Protein AF-A0A9E5U281-F1 (afdb_monomer_lite)

Secondary structure (DSSP, 8-state):
-TTS---TT-TTSHHHHHHHHHHHHHHHHHHHH--THHHHHHHHHHHHHHHHHHHT-------HHHHHHHHHHHHHHHHHHHHHTTSEEEEEEEEE-SSS-EEEEEEEEEE-TT--TTEEEEEEEEEEEEETTEEEEEEEEEEEEETTSSHHHHHHH----TTEEEEEEEETTEEEEEEEE---TTS-----HHHHHHHHHHHHHHHHHHHTT---

Radius of gyration: 27.27 Å; chains: 1; bounding box: 63×36×80 Å

Sequence (216 aa):
MRRWDRSLMDVTNPWGLIAFILVVGALVLWGAATDGLWRILAVDAGVLLIPHWVTGIRSILVRPKLLVRIDTIEGVLDRASVRLRDHTVTLMMLLSGTETPVPDDVKFKVDINGRADGFLGLYGQVVINEVQGSSYPYFYVVLVAKNGFGLRDAFRAYRPSEDITKEFKREKNVEVFVLRQHTTKTSGYHTKPGAAFRIFDWGLRIAERVAKGVAA

pLDDT: mean 86.41, std 11.7, range [43.38, 97.81]

Foldseek 3Di:
DPPPPQDLLACVDPNVVVSLCVLVVVLVVQLVVDDDPSVVVSVVCCVVRNVSNVVVHDDDPPPVVQVVFVVLVCLLCVVCVVVLPQWDKDKDFDFDDDPDTDGDAIKIWIGHPQFDPFWPTKIKGWDWDDDPNDTAIWIKIKTKGFPPLQVVQLLVPDDDDPQKDWDWDDDDGMIIIMITTDDDPPDRDHCDSVNNNVNVVVSVVSCNCSRNSHND

Structure (mmCIF, N/CA/C/O backbone):
data_AF-A0A9E5U281-F1
#
_entry.id   AF-A0A9E5U281-F1
#
loop_
_atom_site.group_PDB
_atom_site.id
_atom_site.type_symbol
_atom_site.label_atom_id
_atom_site.label_alt_id
_atom_site.label_comp_id
_atom_site.label_asym_id
_atom_site.label_entity_id
_atom_site.label_seq_id
_atom_site.pdbx_PDB_ins_code
_atom_site.Cartn_x
_atom_site.Cartn_y
_atom_site.Cartn_z
_atom_site.occupancy
_atom_site.B_iso_or_equiv
_atom_site.auth_seq_id
_atom_site.auth_comp_id
_atom_site.auth_asym_id
_atom_site.auth_atom_id
_atom_site.pdbx_PDB_model_num
ATOM 1 N N . MET A 1 1 ? 15.381 -10.296 -9.327 1.00 46.88 1 MET A N 1
ATOM 2 C CA . MET A 1 1 ? 14.810 -9.853 -10.624 1.00 46.88 1 MET A CA 1
ATOM 3 C C . MET A 1 1 ? 15.831 -9.583 -11.756 1.00 46.88 1 MET A C 1
ATOM 5 O O . MET A 1 1 ? 15.405 -9.414 -12.884 1.00 46.88 1 MET A O 1
ATOM 9 N N . ARG A 1 2 ? 17.164 -9.622 -11.549 1.00 49.84 2 ARG A N 1
ATOM 10 C CA . ARG A 1 2 ? 18.194 -9.200 -12.543 1.00 49.84 2 ARG A CA 1
ATOM 11 C C . ARG A 1 2 ? 18.537 -10.152 -13.717 1.00 49.84 2 ARG A C 1
ATOM 13 O O . ARG A 1 2 ? 19.418 -9.828 -14.502 1.00 49.84 2 ARG A O 1
ATOM 20 N N . ARG A 1 3 ? 17.945 -11.349 -13.826 1.00 54.12 3 ARG A N 1
ATOM 21 C CA . ARG A 1 3 ? 18.405 -12.371 -14.803 1.00 54.12 3 ARG A CA 1
ATOM 22 C C . ARG A 1 3 ? 17.747 -12.303 -16.186 1.00 54.12 3 ARG A C 1
ATOM 24 O O . ARG A 1 3 ? 18.246 -12.954 -17.094 1.00 54.12 3 ARG A O 1
ATOM 31 N N . TRP A 1 4 ? 16.667 -11.542 -16.338 1.00 58.53 4 TRP A N 1
ATOM 32 C CA . TRP A 1 4 ? 15.853 -11.533 -17.560 1.00 58.53 4 TRP A CA 1
ATOM 33 C C . TRP A 1 4 ? 16.297 -10.500 -18.600 1.00 58.53 4 TRP A C 1
ATOM 35 O O . TRP A 1 4 ? 15.944 -10.621 -19.768 1.00 58.53 4 TRP A O 1
ATOM 45 N N . ASP A 1 5 ? 17.113 -9.529 -18.193 1.00 63.69 5 ASP A N 1
ATOM 46 C CA . ASP A 1 5 ? 17.544 -8.422 -19.038 1.00 63.69 5 ASP A CA 1
ATOM 47 C C . ASP A 1 5 ? 18.978 -8.636 -19.558 1.00 63.69 5 ASP A C 1
ATOM 49 O O . ASP A 1 5 ? 19.955 -8.086 -19.049 1.00 63.69 5 ASP A O 1
ATOM 53 N N . ARG A 1 6 ? 19.122 -9.581 -20.493 1.00 71.56 6 ARG A N 1
ATOM 54 C CA . ARG A 1 6 ? 20.405 -9.953 -21.129 1.00 71.56 6 ARG A CA 1
ATOM 55 C C . ARG A 1 6 ? 20.296 -10.049 -22.654 1.00 71.56 6 ARG A C 1
ATOM 57 O O . ARG A 1 6 ? 21.060 -10.774 -23.286 1.00 71.56 6 ARG A O 1
ATOM 64 N N . SER A 1 7 ? 19.302 -9.390 -23.243 1.00 79.94 7 SER A N 1
ATOM 65 C CA . SER A 1 7 ? 19.088 -9.435 -24.690 1.00 79.94 7 SER A CA 1
ATOM 66 C C . SER A 1 7 ? 20.150 -8.603 -25.408 1.00 79.94 7 SER A C 1
ATOM 68 O O . SER A 1 7 ? 20.302 -7.422 -25.115 1.00 79.94 7 SER A O 1
ATOM 70 N N . LEU A 1 8 ? 20.839 -9.186 -26.392 1.00 82.56 8 LEU A N 1
ATOM 71 C CA . LEU A 1 8 ? 21.788 -8.452 -27.245 1.00 82.56 8 LEU A CA 1
ATOM 72 C C . LEU A 1 8 ? 21.097 -7.464 -28.201 1.00 82.56 8 LEU A C 1
ATOM 74 O O . LEU A 1 8 ? 21.750 -6.565 -28.719 1.00 82.56 8 LEU A O 1
ATOM 78 N N . MET A 1 9 ? 19.789 -7.628 -28.421 1.00 82.06 9 MET A N 1
ATOM 79 C CA . MET A 1 9 ? 18.982 -6.807 -29.336 1.00 82.06 9 MET A CA 1
ATOM 80 C C . MET A 1 9 ? 18.212 -5.685 -28.624 1.00 82.06 9 MET A C 1
ATOM 82 O O . MET A 1 9 ? 17.404 -5.012 -29.252 1.00 82.06 9 MET A O 1
ATOM 86 N N . ASP A 1 10 ? 18.416 -5.500 -27.317 1.00 82.56 10 ASP A N 1
ATOM 87 C CA . ASP A 1 10 ? 17.749 -4.456 -26.533 1.00 82.56 10 ASP A CA 1
ATOM 88 C C . ASP A 1 10 ? 18.788 -3.464 -25.994 1.00 82.56 10 ASP A C 1
ATOM 90 O O . ASP A 1 10 ? 19.587 -3.801 -25.121 1.00 82.56 10 ASP A O 1
ATOM 94 N N . VAL A 1 11 ? 18.786 -2.234 -26.518 1.00 84.62 11 VAL A N 1
ATOM 95 C CA . VAL A 1 11 ? 19.756 -1.188 -26.142 1.00 84.62 11 VAL A CA 1
ATOM 96 C C . VAL A 1 11 ? 19.608 -0.718 -24.687 1.00 84.62 11 VAL A C 1
ATOM 98 O O . VAL A 1 11 ? 20.508 -0.072 -24.153 1.00 84.62 11 VAL A O 1
ATOM 101 N N . THR A 1 12 ? 18.495 -1.041 -24.020 1.00 81.12 12 THR A N 1
ATOM 102 C CA . THR A 1 12 ? 18.230 -0.604 -22.639 1.00 81.12 12 THR A CA 1
ATOM 103 C C . THR A 1 12 ? 19.056 -1.351 -21.590 1.00 81.12 12 THR A C 1
ATOM 105 O O . THR A 1 12 ? 19.127 -0.901 -20.444 1.00 81.12 12 THR A O 1
ATOM 108 N N . ASN A 1 13 ? 19.745 -2.434 -21.973 1.00 84.69 13 ASN A N 1
ATOM 109 C CA . ASN A 1 13 ? 20.627 -3.190 -21.085 1.00 84.69 13 ASN A CA 1
ATOM 110 C C . ASN A 1 13 ? 22.109 -3.106 -21.488 1.00 84.69 13 ASN A C 1
ATOM 112 O O . ASN A 1 13 ? 22.428 -2.847 -22.650 1.00 84.69 13 ASN A O 1
ATOM 116 N N . PRO A 1 14 ? 23.047 -3.373 -20.555 1.00 86.94 14 PRO A N 1
ATOM 117 C CA . PRO A 1 14 ? 24.477 -3.204 -20.813 1.00 86.94 14 PRO A CA 1
ATOM 118 C C . PRO A 1 14 ? 25.010 -4.062 -21.967 1.00 86.94 14 PRO A C 1
ATOM 120 O O . PRO A 1 14 ? 25.879 -3.615 -22.709 1.00 86.94 14 PRO A O 1
ATOM 123 N N . TRP A 1 15 ? 24.500 -5.286 -22.136 1.00 87.62 15 TRP A N 1
ATOM 124 C CA . TRP A 1 15 ? 24.959 -6.201 -23.184 1.00 87.62 15 TRP A CA 1
ATOM 125 C C . TRP A 1 15 ? 24.444 -5.802 -24.563 1.00 87.62 15 TRP A C 1
ATOM 127 O O . TRP A 1 15 ? 25.206 -5.845 -25.527 1.00 87.62 15 TRP A O 1
ATOM 137 N N . GLY A 1 16 ? 23.186 -5.378 -24.657 1.00 88.88 16 GLY A N 1
ATOM 138 C CA . GLY A 1 16 ? 22.634 -4.845 -25.894 1.00 88.88 16 GLY A CA 1
ATOM 139 C C . GLY A 1 16 ? 23.234 -3.494 -26.274 1.00 88.88 16 GLY A C 1
ATOM 140 O O . GLY A 1 16 ? 23.483 -3.274 -27.454 1.00 88.88 16 GLY A O 1
ATOM 141 N N . LEU A 1 17 ? 23.588 -2.639 -25.305 1.00 89.56 17 LEU A N 1
ATOM 142 C CA . LEU A 1 17 ? 24.341 -1.408 -25.569 1.00 89.56 17 LEU A CA 1
ATOM 143 C C . LEU A 1 17 ? 25.740 -1.705 -26.128 1.00 89.56 17 LEU A C 1
ATOM 145 O O . LEU A 1 17 ? 26.146 -1.094 -27.114 1.00 89.56 17 LEU A O 1
ATOM 149 N N . ILE A 1 18 ? 26.469 -2.659 -25.538 1.00 92.56 18 ILE A N 1
ATOM 150 C CA . ILE A 1 18 ? 27.781 -3.084 -26.054 1.00 92.56 18 ILE A CA 1
ATOM 151 C C . ILE A 1 18 ? 27.637 -3.647 -27.472 1.00 92.56 18 ILE A C 1
ATOM 153 O O . ILE A 1 18 ? 28.380 -3.243 -28.363 1.00 92.56 18 ILE A O 1
ATOM 157 N N . ALA A 1 19 ? 26.674 -4.544 -27.701 1.00 91.31 19 ALA A N 1
ATOM 158 C CA . ALA A 1 19 ? 26.424 -5.120 -29.021 1.00 91.31 19 ALA A CA 1
ATOM 159 C C . ALA A 1 19 ? 26.072 -4.041 -30.057 1.00 91.31 19 ALA A C 1
ATOM 161 O O . ALA A 1 19 ? 26.623 -4.046 -31.155 1.00 91.31 19 ALA A O 1
ATOM 162 N N . PHE A 1 20 ? 25.223 -3.080 -29.687 1.00 92.19 20 PHE A N 1
ATOM 163 C CA . PHE A 1 20 ? 24.859 -1.944 -30.526 1.00 92.19 20 PHE A CA 1
ATOM 164 C C . PHE A 1 20 ? 26.080 -1.098 -30.902 1.00 92.19 20 PHE A C 1
ATOM 166 O O . PHE A 1 20 ? 26.307 -0.842 -32.082 1.00 92.19 20 PHE A O 1
ATOM 173 N N . ILE A 1 21 ? 26.909 -0.720 -29.921 1.00 93.88 21 ILE A N 1
ATOM 174 C CA . ILE A 1 21 ? 28.133 0.060 -30.161 1.00 93.88 21 ILE A CA 1
ATOM 175 C C . ILE A 1 21 ? 29.095 -0.703 -31.076 1.00 93.88 21 ILE A C 1
ATOM 177 O O . ILE A 1 21 ? 29.664 -0.103 -31.985 1.00 93.88 21 ILE A O 1
ATOM 181 N N . LEU A 1 22 ? 29.269 -2.012 -30.873 1.00 94.56 22 LEU A N 1
ATOM 182 C CA . LEU A 1 22 ? 30.154 -2.831 -31.704 1.00 94.56 22 LEU A CA 1
ATOM 183 C C . LEU A 1 22 ? 29.656 -2.930 -33.148 1.00 94.56 22 LEU A C 1
ATOM 185 O O . LEU A 1 22 ? 30.448 -2.758 -34.069 1.00 94.56 22 LEU A O 1
ATOM 189 N N . VAL A 1 23 ? 28.360 -3.174 -33.355 1.00 92.38 23 VAL A N 1
ATOM 190 C CA . VAL A 1 23 ? 27.771 -3.292 -34.698 1.00 92.38 23 VAL A CA 1
ATOM 191 C C . VAL A 1 23 ? 27.799 -1.949 -35.424 1.00 92.38 23 VAL A C 1
ATOM 193 O O . VAL A 1 23 ? 28.274 -1.879 -36.554 1.00 92.38 23 VAL A O 1
ATOM 196 N N . VAL A 1 24 ? 27.361 -0.868 -34.775 1.00 93.06 24 VAL A N 1
ATOM 197 C CA . VAL A 1 24 ? 27.389 0.480 -35.365 1.00 93.06 24 VAL A CA 1
ATOM 198 C C . VAL A 1 24 ? 28.825 0.923 -35.629 1.00 93.06 24 VAL A C 1
ATOM 200 O O . VAL A 1 24 ? 29.125 1.410 -36.716 1.00 93.06 24 VAL A O 1
ATOM 203 N N . GLY A 1 25 ? 29.729 0.708 -34.673 1.00 93.94 25 GLY A N 1
ATOM 204 C CA . GLY A 1 25 ? 31.147 1.016 -34.826 1.00 93.94 25 GLY A CA 1
ATOM 205 C C . GLY A 1 25 ? 31.779 0.255 -35.991 1.00 93.94 25 GLY A C 1
ATOM 206 O O . GLY A 1 25 ? 32.470 0.862 -36.806 1.00 93.94 25 GLY A O 1
ATOM 207 N N . ALA A 1 26 ? 31.491 -1.043 -36.126 1.00 94.12 26 ALA A N 1
ATOM 208 C CA . ALA A 1 26 ? 31.970 -1.854 -37.242 1.00 94.12 26 ALA A CA 1
ATOM 209 C C . ALA A 1 26 ? 31.431 -1.356 -38.591 1.00 94.12 26 ALA A C 1
ATOM 211 O O . ALA A 1 26 ? 32.204 -1.234 -39.537 1.00 94.12 26 ALA A O 1
ATOM 212 N N . LEU A 1 27 ? 30.142 -1.010 -38.678 1.00 92.94 27 LEU A N 1
ATOM 213 C CA . LEU A 1 27 ? 29.533 -0.474 -39.901 1.00 92.94 27 LEU A CA 1
ATOM 214 C C . LEU A 1 27 ? 30.125 0.885 -40.300 1.00 92.94 27 LEU A C 1
ATOM 216 O O . LEU A 1 27 ? 30.398 1.111 -41.477 1.00 92.94 27 LEU A O 1
ATOM 220 N N . VAL A 1 28 ? 30.376 1.772 -39.331 1.00 93.19 28 VAL A N 1
ATOM 221 C CA . VAL A 1 28 ? 30.994 3.085 -39.577 1.00 93.19 28 VAL A CA 1
ATOM 222 C C . VAL A 1 28 ? 32.444 2.934 -40.033 1.00 93.19 28 VAL A C 1
ATOM 224 O O . VAL A 1 28 ? 32.831 3.541 -41.030 1.00 93.19 28 VAL A O 1
ATOM 227 N N . LEU A 1 29 ? 33.240 2.109 -39.345 1.00 94.50 29 LEU A N 1
ATOM 228 C CA . LEU A 1 29 ? 34.630 1.850 -39.730 1.00 94.50 29 LEU A CA 1
ATOM 229 C C . LEU A 1 29 ? 34.711 1.189 -41.109 1.00 94.50 29 LEU A C 1
ATOM 231 O O . LEU A 1 29 ? 35.540 1.580 -41.926 1.00 94.50 29 LEU A O 1
ATOM 235 N N . TRP A 1 30 ? 33.824 0.235 -41.393 1.00 93.94 30 TRP A N 1
ATOM 236 C CA . TRP A 1 30 ? 33.758 -0.432 -42.690 1.00 93.94 30 TRP A CA 1
ATOM 237 C C . TRP A 1 30 ? 33.364 0.532 -43.814 1.00 93.94 30 TRP A C 1
ATOM 239 O O . TRP A 1 30 ? 34.020 0.562 -44.855 1.00 93.94 30 TRP A O 1
ATOM 249 N N . GLY A 1 31 ? 32.354 1.376 -43.591 1.00 92.44 31 GLY A N 1
ATOM 250 C CA . GLY A 1 31 ? 31.935 2.395 -44.553 1.00 92.44 31 GLY A CA 1
ATOM 251 C C . GLY A 1 31 ? 32.964 3.511 -44.768 1.00 92.44 31 GLY A C 1
ATOM 252 O O . GLY A 1 31 ? 32.991 4.102 -45.842 1.00 92.44 31 GLY A O 1
ATOM 253 N N . ALA A 1 32 ? 33.815 3.798 -43.777 1.00 91.88 32 ALA A N 1
ATOM 254 C CA . ALA A 1 32 ? 34.904 4.772 -43.895 1.00 91.88 32 ALA A CA 1
ATOM 255 C C . ALA A 1 32 ? 36.164 4.196 -44.565 1.00 91.88 32 ALA A C 1
ATOM 257 O O . ALA A 1 32 ? 36.912 4.938 -45.193 1.00 91.88 32 ALA A O 1
ATOM 258 N N . ALA A 1 33 ? 36.406 2.890 -44.425 1.00 93.19 33 ALA A N 1
ATOM 259 C CA . ALA A 1 33 ? 37.567 2.201 -44.990 1.00 93.19 33 ALA A CA 1
ATOM 260 C C . ALA A 1 33 ? 37.346 1.686 -46.424 1.00 93.19 33 ALA A C 1
ATOM 262 O O . ALA A 1 33 ? 38.261 1.112 -47.013 1.00 93.19 33 ALA A O 1
ATOM 263 N N . THR A 1 34 ? 36.138 1.834 -46.973 1.00 91.81 34 THR A N 1
ATOM 264 C CA . THR A 1 34 ? 35.773 1.319 -48.297 1.00 91.81 34 THR A CA 1
ATOM 265 C C . THR A 1 34 ? 35.130 2.393 -49.169 1.00 91.81 34 THR A C 1
ATOM 267 O O . THR A 1 34 ? 34.508 3.328 -48.671 1.00 91.81 34 THR A O 1
ATOM 270 N N . ASP A 1 35 ? 35.254 2.230 -50.487 1.00 91.19 35 ASP A N 1
ATOM 271 C CA . ASP A 1 35 ? 34.691 3.137 -51.489 1.00 91.19 35 ASP A CA 1
ATOM 272 C C . ASP A 1 35 ? 33.706 2.422 -52.425 1.00 91.19 35 ASP A C 1
ATOM 274 O O . ASP A 1 35 ? 33.666 1.190 -52.529 1.00 91.19 35 ASP A O 1
ATOM 278 N N . GLY A 1 36 ? 32.893 3.214 -53.129 1.00 92.62 36 GLY A N 1
ATOM 279 C CA . GLY A 1 36 ? 31.966 2.728 -54.149 1.00 92.62 36 GLY A CA 1
ATOM 280 C C . GLY A 1 36 ? 30.888 1.795 -53.589 1.00 92.62 36 GLY A C 1
ATOM 281 O O . GLY A 1 36 ? 30.180 2.139 -52.643 1.00 92.62 36 GLY A O 1
ATOM 282 N N . LEU A 1 37 ? 30.751 0.610 -54.190 1.00 92.25 37 LEU A N 1
ATOM 283 C CA . LEU A 1 37 ? 29.684 -0.352 -53.888 1.00 92.25 37 LEU A CA 1
ATOM 284 C C . LEU A 1 37 ? 29.710 -0.849 -52.432 1.00 92.25 37 LEU A C 1
ATOM 286 O O . LEU A 1 37 ? 28.658 -1.006 -51.817 1.00 92.25 37 LEU A O 1
ATOM 290 N N . TRP A 1 38 ? 30.895 -1.042 -51.851 1.00 91.12 38 TRP A N 1
ATOM 291 C CA . TRP A 1 38 ? 31.041 -1.530 -50.474 1.00 91.12 38 TRP A CA 1
ATOM 292 C C . TRP A 1 38 ? 30.572 -0.515 -49.433 1.00 91.12 38 TRP A C 1
ATOM 294 O O . TRP A 1 38 ? 29.957 -0.891 -48.436 1.00 91.12 38 TRP A O 1
ATOM 304 N N . ARG A 1 39 ? 30.772 0.777 -49.708 1.00 92.50 39 ARG A N 1
ATOM 305 C CA . ARG A 1 39 ? 30.266 1.856 -48.859 1.00 92.50 39 ARG A CA 1
ATOM 306 C C . ARG A 1 39 ? 28.743 1.941 -48.897 1.00 92.50 39 ARG A C 1
ATOM 308 O O . ARG A 1 39 ? 28.130 2.159 -47.857 1.00 92.50 39 ARG A O 1
ATOM 315 N N . ILE A 1 40 ? 28.135 1.733 -50.067 1.00 92.12 40 ILE A N 1
ATOM 316 C CA . ILE A 1 40 ? 26.670 1.684 -50.214 1.00 92.12 40 ILE A CA 1
ATOM 317 C C . ILE A 1 40 ? 26.106 0.516 -49.399 1.00 92.12 40 ILE A C 1
ATOM 319 O O . ILE A 1 40 ? 25.215 0.723 -48.581 1.00 92.12 40 ILE A O 1
ATOM 323 N N . LEU A 1 41 ? 26.695 -0.679 -49.524 1.00 94.25 41 LEU A N 1
ATOM 324 C CA . LEU A 1 41 ? 26.285 -1.851 -48.742 1.00 94.25 41 LEU A CA 1
ATOM 325 C C . LEU A 1 41 ? 26.405 -1.631 -47.227 1.00 94.25 41 LEU A C 1
ATOM 327 O O . LEU A 1 41 ? 25.523 -2.049 -46.480 1.00 94.25 41 LEU A O 1
ATOM 331 N N . ALA A 1 42 ? 27.466 -0.964 -46.762 1.00 92.56 42 ALA A N 1
ATOM 332 C CA . ALA A 1 42 ? 27.635 -0.642 -45.345 1.00 92.56 42 ALA A CA 1
ATOM 333 C C . ALA A 1 42 ? 26.543 0.316 -44.832 1.00 92.56 42 ALA A C 1
ATOM 335 O O . ALA A 1 42 ? 26.020 0.131 -43.730 1.00 92.56 42 ALA A O 1
ATOM 336 N N . VAL A 1 43 ? 26.171 1.316 -45.638 1.00 93.00 43 VAL A N 1
ATOM 337 C CA . VAL A 1 43 ? 25.094 2.260 -45.309 1.00 93.00 43 VAL A CA 1
ATOM 338 C C . VAL A 1 43 ? 23.737 1.558 -45.294 1.00 93.00 43 VAL A C 1
ATOM 340 O O . VAL A 1 43 ? 23.009 1.695 -44.312 1.00 93.00 43 VAL A O 1
ATOM 343 N N . ASP A 1 44 ? 23.421 0.756 -46.312 1.00 94.25 44 ASP A N 1
ATOM 344 C CA . ASP A 1 44 ? 22.159 0.010 -46.396 1.00 94.25 44 ASP A CA 1
ATOM 345 C C . ASP A 1 44 ? 22.014 -0.983 -45.237 1.00 94.25 44 ASP A C 1
ATOM 347 O O . ASP A 1 44 ? 20.959 -1.065 -44.603 1.00 94.25 44 ASP A O 1
ATOM 351 N N . ALA A 1 45 ? 23.096 -1.688 -44.888 1.00 93.12 45 ALA A N 1
ATOM 352 C CA . ALA A 1 45 ? 23.129 -2.551 -43.714 1.00 93.12 45 ALA A CA 1
ATOM 353 C C . ALA A 1 45 ? 22.850 -1.759 -42.428 1.00 93.12 45 ALA A C 1
ATOM 355 O O . ALA A 1 45 ? 22.075 -2.214 -41.590 1.00 93.12 45 ALA A O 1
ATOM 356 N N . GLY A 1 46 ? 23.416 -0.558 -42.282 1.00 92.69 46 GLY A N 1
ATOM 357 C CA . GLY A 1 46 ? 23.112 0.336 -41.164 1.00 92.69 46 GLY A CA 1
ATOM 358 C C . GLY A 1 46 ? 21.639 0.733 -41.105 1.00 92.69 46 GLY A C 1
ATOM 359 O O . GLY A 1 46 ? 21.022 0.618 -40.046 1.00 92.69 46 GLY A O 1
ATOM 360 N N . VAL A 1 47 ? 21.057 1.132 -42.237 1.00 92.81 47 VAL A N 1
ATOM 361 C CA . VAL A 1 47 ? 19.642 1.525 -42.335 1.00 92.81 47 VAL A CA 1
ATOM 362 C C . VAL A 1 47 ? 18.706 0.370 -41.971 1.00 92.81 47 VAL A C 1
ATOM 364 O O . VAL A 1 47 ? 17.686 0.603 -41.328 1.00 92.81 47 VAL A O 1
ATOM 367 N N . LEU A 1 48 ? 19.047 -0.869 -42.331 1.00 91.50 48 LEU A N 1
ATOM 368 C CA . LEU A 1 48 ? 18.226 -2.045 -42.030 1.00 91.50 48 LEU A CA 1
ATOM 369 C C . LEU A 1 48 ? 18.414 -2.558 -40.596 1.00 91.50 48 LEU A C 1
ATOM 371 O O . LEU A 1 48 ? 17.445 -2.947 -39.948 1.00 91.50 48 LEU A O 1
ATOM 375 N N . LEU A 1 49 ? 19.649 -2.564 -40.092 1.00 89.31 49 LEU A N 1
ATOM 376 C CA . LEU A 1 49 ? 19.985 -3.196 -38.817 1.00 89.31 49 LEU A CA 1
ATOM 377 C C . LEU A 1 49 ? 19.727 -2.279 -37.621 1.00 89.31 49 LEU A C 1
ATOM 379 O O . LEU A 1 49 ? 19.113 -2.717 -36.652 1.00 89.31 49 LEU A O 1
ATOM 383 N N . ILE A 1 50 ? 20.146 -1.010 -37.675 1.00 89.12 50 ILE A N 1
ATOM 384 C CA . ILE A 1 50 ? 20.070 -0.079 -36.533 1.00 89.12 50 ILE A CA 1
ATOM 385 C C . ILE A 1 50 ? 18.646 0.052 -35.964 1.00 89.12 50 ILE A C 1
ATOM 387 O O . ILE A 1 50 ? 18.504 -0.020 -34.737 1.00 89.12 50 ILE A O 1
ATOM 391 N N . PRO A 1 51 ? 17.578 0.186 -36.782 1.00 88.94 51 PRO A N 1
ATOM 392 C CA . PRO A 1 51 ? 16.222 0.313 -36.259 1.00 88.94 51 PRO A CA 1
ATOM 393 C C . PRO A 1 51 ? 15.788 -0.869 -35.390 1.00 88.94 51 PRO A C 1
ATOM 395 O O . PRO A 1 51 ? 15.017 -0.665 -34.458 1.00 88.94 51 PRO A O 1
ATOM 398 N N . HIS A 1 52 ? 16.306 -2.081 -35.621 1.00 84.69 52 HIS A N 1
ATOM 399 C CA . HIS A 1 52 ? 15.916 -3.266 -34.853 1.00 84.69 52 HIS A CA 1
ATOM 400 C C . HIS A 1 52 ? 16.328 -3.211 -33.376 1.00 84.69 52 HIS A C 1
ATOM 402 O O . HIS A 1 52 ? 15.605 -3.750 -32.541 1.00 84.69 52 HIS A O 1
ATOM 408 N N . TRP A 1 53 ? 17.410 -2.505 -33.027 1.00 87.31 53 TRP A N 1
ATOM 409 C CA . TRP A 1 53 ? 17.784 -2.270 -31.622 1.00 87.31 53 TRP A CA 1
ATOM 410 C C . TRP A 1 53 ? 16.884 -1.239 -30.928 1.00 87.31 53 TRP A C 1
ATOM 412 O O . TRP A 1 53 ? 16.764 -1.256 -29.704 1.00 87.31 53 TRP A O 1
ATOM 422 N N . VAL A 1 54 ? 16.238 -0.356 -31.699 1.00 80.12 54 VAL A N 1
ATOM 423 C CA . VAL A 1 54 ? 15.315 0.670 -31.184 1.00 80.12 54 VAL A CA 1
ATOM 424 C C . VAL A 1 54 ? 13.886 0.129 -31.103 1.00 80.12 54 VAL A C 1
ATOM 426 O O . VAL A 1 54 ? 13.194 0.344 -30.114 1.00 80.12 54 VAL A O 1
ATOM 429 N N . THR A 1 55 ? 13.436 -0.621 -32.111 1.00 79.06 55 THR A N 1
ATOM 430 C CA . THR A 1 55 ? 12.102 -1.243 -32.124 1.00 79.06 55 THR A CA 1
ATOM 431 C C . THR A 1 55 ? 12.038 -2.528 -31.297 1.00 79.06 55 THR A C 1
ATOM 433 O O . THR A 1 55 ? 10.950 -2.983 -30.960 1.00 79.06 55 THR A O 1
ATOM 436 N N . GLY A 1 56 ? 13.188 -3.128 -30.972 1.00 65.69 56 GLY A N 1
ATOM 437 C CA . GLY A 1 56 ? 13.313 -4.355 -30.181 1.00 65.69 56 GLY A CA 1
ATOM 438 C C . GLY A 1 56 ? 13.223 -4.168 -28.663 1.00 65.69 56 GLY A C 1
ATOM 439 O O . GLY A 1 56 ? 13.386 -5.150 -27.936 1.00 65.69 56 GLY A O 1
ATOM 440 N N . ILE A 1 57 ? 12.969 -2.945 -28.180 1.00 70.00 57 ILE A N 1
ATOM 441 C CA . ILE A 1 57 ? 12.877 -2.639 -26.747 1.00 70.00 57 ILE A CA 1
ATOM 442 C C . ILE A 1 57 ? 11.689 -3.388 -26.141 1.00 70.00 57 ILE A C 1
ATOM 444 O O . ILE A 1 57 ? 10.523 -3.127 -26.456 1.00 70.00 57 ILE A O 1
ATOM 448 N N . ARG A 1 58 ? 11.975 -4.322 -25.231 1.00 65.25 58 ARG A N 1
ATOM 449 C CA . ARG A 1 58 ? 10.931 -5.055 -24.514 1.00 65.25 58 ARG A CA 1
ATOM 450 C C . ARG A 1 58 ? 10.479 -4.233 -23.316 1.00 65.25 58 ARG A C 1
ATOM 452 O O . ARG A 1 58 ? 11.129 -4.224 -22.276 1.00 65.25 58 ARG A O 1
ATOM 459 N N . SER A 1 59 ? 9.320 -3.588 -23.421 1.00 59.50 59 SER A N 1
ATOM 460 C CA . SER A 1 59 ? 8.673 -3.021 -22.235 1.00 59.50 59 SER A CA 1
ATOM 461 C C . SER A 1 59 ? 7.939 -4.128 -21.473 1.00 59.50 59 SER A C 1
ATOM 463 O O . SER A 1 59 ? 7.036 -4.784 -21.991 1.00 59.50 59 SER A O 1
ATOM 465 N N . ILE A 1 60 ? 8.347 -4.380 -20.232 1.00 59.91 60 ILE A N 1
ATOM 466 C CA . ILE A 1 60 ? 7.530 -5.168 -19.308 1.00 59.91 60 ILE A CA 1
ATOM 467 C C . ILE A 1 60 ? 6.456 -4.224 -18.780 1.00 59.91 60 ILE A C 1
ATOM 469 O O . ILE A 1 60 ? 6.767 -3.096 -18.390 1.00 59.91 60 ILE A O 1
ATOM 473 N N . LEU A 1 61 ? 5.206 -4.691 -18.725 1.00 56.16 61 LEU A N 1
ATOM 474 C CA . LEU A 1 61 ? 4.125 -4.002 -18.025 1.00 56.16 61 LEU A CA 1
ATOM 475 C C . LEU A 1 61 ? 4.394 -4.050 -16.511 1.00 56.16 61 LEU A C 1
ATOM 477 O O . LEU A 1 61 ? 3.742 -4.764 -15.752 1.00 56.16 61 LEU A O 1
ATOM 481 N N . VAL A 1 62 ? 5.403 -3.313 -16.058 1.00 58.97 62 VAL A N 1
ATOM 482 C CA . VAL A 1 62 ? 5.622 -3.048 -14.646 1.00 58.97 62 VAL A CA 1
ATOM 483 C C . VAL A 1 62 ? 4.461 -2.160 -14.246 1.00 58.97 62 VAL A C 1
ATOM 485 O O . VAL A 1 62 ? 4.376 -1.040 -14.729 1.00 58.97 62 VAL A O 1
ATOM 488 N N . ARG A 1 63 ? 3.531 -2.659 -13.427 1.00 69.69 63 ARG A N 1
ATOM 489 C CA . ARG A 1 63 ? 2.484 -1.837 -12.807 1.00 69.69 63 ARG A CA 1
ATOM 490 C C . ARG A 1 63 ? 3.124 -1.138 -11.605 1.00 69.69 63 ARG A C 1
ATOM 492 O O . ARG A 1 63 ? 3.067 -1.689 -10.503 1.00 69.69 63 ARG A O 1
ATOM 499 N N . PRO A 1 64 ? 3.759 0.041 -11.760 1.00 78.00 64 PRO A N 1
ATOM 500 C CA . PRO A 1 64 ? 4.672 0.561 -10.743 1.00 78.00 64 PRO A CA 1
ATOM 501 C C . PRO A 1 64 ? 3.888 0.935 -9.482 1.00 78.00 64 PRO A C 1
ATOM 503 O O . PRO A 1 64 ? 4.347 0.746 -8.364 1.00 78.00 64 PRO A O 1
ATOM 506 N N . LYS A 1 65 ? 2.634 1.357 -9.674 1.00 83.81 65 LYS A N 1
ATOM 507 C CA . LYS A 1 65 ? 1.652 1.622 -8.624 1.00 83.81 65 LYS A CA 1
ATOM 508 C C . LYS A 1 65 ? 1.374 0.401 -7.745 1.00 83.81 65 LYS A C 1
ATOM 510 O O . LYS A 1 65 ? 1.346 0.535 -6.529 1.00 83.81 65 LYS A O 1
ATOM 515 N N . LEU A 1 66 ? 1.185 -0.780 -8.334 1.00 88.12 66 LEU A N 1
ATOM 516 C CA . LEU A 1 66 ? 0.918 -1.992 -7.560 1.00 88.12 66 LEU A CA 1
ATOM 517 C C . LEU A 1 66 ? 2.139 -2.381 -6.720 1.00 88.12 66 LEU A C 1
ATOM 519 O O . LEU A 1 66 ? 1.981 -2.690 -5.543 1.00 88.12 66 LEU A O 1
ATOM 523 N N . LEU A 1 67 ? 3.341 -2.297 -7.298 1.00 87.62 67 LEU A N 1
ATOM 524 C CA . LEU A 1 67 ? 4.586 -2.563 -6.572 1.00 87.62 67 LEU A CA 1
ATOM 525 C C . LEU A 1 67 ? 4.746 -1.626 -5.373 1.00 87.62 67 LEU A C 1
ATOM 527 O O . LEU A 1 67 ? 4.947 -2.096 -4.264 1.00 87.62 67 LEU A O 1
ATOM 531 N N . VAL A 1 68 ? 4.511 -0.322 -5.552 1.00 86.88 68 VAL A N 1
ATOM 532 C CA . VAL A 1 68 ? 4.555 0.647 -4.443 1.00 86.88 68 VAL A CA 1
ATOM 533 C C . VAL A 1 68 ? 3.564 0.292 -3.323 1.00 86.88 68 VAL A C 1
ATOM 535 O O . VAL A 1 68 ? 3.885 0.457 -2.142 1.00 86.88 68 VAL A O 1
ATOM 538 N N . ARG A 1 69 ? 2.361 -0.205 -3.655 1.00 90.88 69 ARG A N 1
ATOM 539 C CA . ARG A 1 69 ? 1.389 -0.671 -2.646 1.00 90.88 69 ARG A CA 1
ATOM 540 C C . ARG A 1 69 ? 1.895 -1.911 -1.909 1.0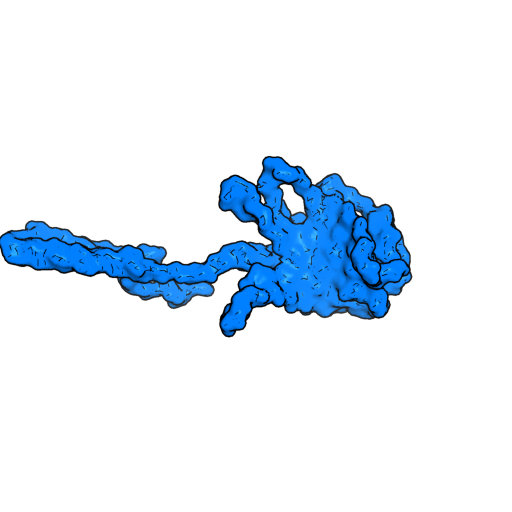0 90.88 69 ARG A C 1
ATOM 542 O O . ARG A 1 69 ? 1.793 -1.946 -0.685 1.00 90.88 69 ARG A O 1
ATOM 549 N N . ILE A 1 70 ? 2.445 -2.884 -2.637 1.00 91.38 70 ILE A N 1
ATOM 550 C CA . ILE A 1 70 ? 3.016 -4.115 -2.072 1.00 91.38 70 ILE A CA 1
ATOM 551 C C . ILE A 1 70 ? 4.166 -3.771 -1.125 1.00 91.38 70 ILE A C 1
ATOM 553 O O . ILE A 1 70 ? 4.084 -4.133 0.043 1.00 91.38 70 ILE A O 1
ATOM 557 N N . ASP A 1 71 ? 5.147 -2.988 -1.576 1.00 90.56 71 ASP A N 1
ATOM 558 C CA . ASP A 1 71 ? 6.318 -2.599 -0.779 1.00 90.56 71 ASP A CA 1
ATOM 559 C C . ASP A 1 71 ? 5.908 -1.854 0.504 1.00 90.56 71 ASP A C 1
ATOM 561 O O . ASP A 1 71 ? 6.477 -2.046 1.581 1.00 90.56 71 ASP A O 1
ATOM 565 N N . THR A 1 72 ? 4.876 -1.004 0.415 1.00 91.31 72 THR A N 1
ATOM 566 C CA . THR A 1 72 ? 4.343 -0.283 1.581 1.00 91.31 72 THR A CA 1
ATOM 567 C C . THR A 1 72 ? 3.682 -1.240 2.576 1.00 91.31 72 THR A C 1
ATOM 569 O O . THR A 1 72 ? 3.888 -1.104 3.782 1.00 91.31 72 THR A O 1
ATOM 572 N N . ILE A 1 73 ? 2.884 -2.200 2.094 1.00 94.75 73 ILE A N 1
ATOM 573 C CA . ILE A 1 73 ? 2.217 -3.198 2.941 1.00 94.75 73 ILE A CA 1
ATOM 574 C C . ILE A 1 73 ? 3.241 -4.137 3.576 1.00 94.75 73 ILE A C 1
ATOM 576 O O . ILE A 1 73 ? 3.182 -4.345 4.786 1.00 94.75 73 ILE A O 1
ATOM 580 N N . GLU A 1 74 ? 4.186 -4.657 2.796 1.00 94.44 74 GLU A N 1
ATOM 581 C CA . GLU A 1 74 ? 5.277 -5.513 3.267 1.00 94.44 74 GLU A CA 1
ATOM 582 C C . GLU A 1 74 ? 6.064 -4.805 4.374 1.00 94.44 74 GLU A C 1
ATOM 584 O O . GLU A 1 74 ? 6.161 -5.315 5.488 1.00 94.44 74 GLU A O 1
ATOM 589 N N . GLY A 1 75 ? 6.471 -3.551 4.151 1.00 93.31 75 GLY A N 1
ATOM 590 C CA . GLY A 1 75 ? 7.179 -2.764 5.160 1.00 93.31 75 GLY A CA 1
ATOM 591 C C . GLY A 1 75 ? 6.385 -2.513 6.452 1.00 93.31 75 GLY A C 1
ATOM 592 O O . GLY A 1 75 ? 6.985 -2.360 7.521 1.00 93.31 75 GLY A O 1
ATOM 593 N N . VAL A 1 76 ? 5.048 -2.463 6.394 1.00 95.12 76 VAL A N 1
ATOM 594 C CA . VAL A 1 76 ? 4.189 -2.371 7.590 1.00 95.12 76 VAL A CA 1
ATOM 595 C C . VAL A 1 76 ? 4.091 -3.722 8.299 1.00 95.12 76 VAL A C 1
ATOM 597 O O . VAL A 1 76 ? 4.254 -3.773 9.520 1.00 95.12 76 VAL A O 1
ATOM 600 N N . LEU A 1 77 ? 3.841 -4.799 7.551 1.00 95.69 77 LEU A N 1
ATOM 601 C CA . LEU A 1 77 ? 3.673 -6.148 8.090 1.00 95.69 77 LEU A CA 1
ATOM 602 C C . LEU A 1 77 ? 4.966 -6.682 8.710 1.00 95.69 77 LEU A C 1
ATOM 604 O O . LEU A 1 77 ? 4.918 -7.213 9.817 1.00 95.69 77 LEU A O 1
ATOM 608 N N . ASP A 1 78 ? 6.118 -6.458 8.079 1.00 95.50 78 ASP A N 1
ATOM 609 C CA . ASP A 1 78 ? 7.425 -6.881 8.590 1.00 95.50 78 ASP A CA 1
ATOM 610 C C . ASP A 1 78 ? 7.737 -6.246 9.944 1.00 95.50 78 ASP A C 1
ATOM 612 O O . ASP A 1 78 ? 8.129 -6.923 10.899 1.00 95.50 78 ASP A O 1
ATOM 616 N N . ARG A 1 79 ? 7.492 -4.936 10.066 1.00 95.06 79 ARG A N 1
ATOM 617 C CA . ARG A 1 79 ? 7.685 -4.199 11.324 1.00 95.06 79 ARG A CA 1
ATOM 618 C C . ARG A 1 79 ? 6.697 -4.622 12.404 1.00 95.06 79 ARG A C 1
ATOM 620 O O . ARG A 1 79 ? 7.029 -4.579 13.584 1.00 95.06 79 ARG A O 1
ATOM 627 N N . ALA A 1 80 ? 5.489 -5.019 12.014 1.00 94.62 80 ALA A N 1
ATOM 628 C CA . ALA A 1 80 ? 4.459 -5.491 12.929 1.00 94.62 80 ALA A CA 1
ATOM 629 C C . ALA A 1 80 ? 4.499 -7.006 13.188 1.00 94.62 80 ALA A C 1
ATOM 631 O O . ALA A 1 80 ? 3.708 -7.497 13.992 1.00 94.62 80 ALA A O 1
ATOM 632 N N . SER A 1 81 ? 5.414 -7.743 12.554 1.00 93.50 81 SER A N 1
ATOM 633 C CA . SER A 1 81 ? 5.452 -9.211 12.544 1.00 93.50 81 SER A CA 1
ATOM 634 C C . SER A 1 81 ? 5.385 -9.835 13.937 1.00 93.50 81 SER A C 1
ATOM 636 O O . SER A 1 81 ? 4.639 -10.787 14.138 1.00 93.50 81 SER A O 1
ATOM 638 N N . VAL A 1 82 ? 6.097 -9.272 14.921 1.00 92.31 82 VAL A N 1
ATOM 639 C CA . VAL A 1 82 ? 6.078 -9.738 16.320 1.00 92.31 82 VAL A CA 1
ATOM 640 C C . VAL A 1 82 ? 4.689 -9.602 16.944 1.00 92.31 82 VAL A C 1
ATOM 642 O O . VAL A 1 82 ? 4.222 -10.539 17.581 1.00 92.31 82 VAL A O 1
ATOM 645 N N . ARG A 1 83 ? 4.010 -8.468 16.730 1.00 92.25 83 ARG A N 1
ATOM 646 C CA . ARG A 1 83 ? 2.654 -8.230 17.250 1.00 92.25 83 ARG A CA 1
ATOM 647 C C . ARG A 1 83 ? 1.593 -9.058 16.535 1.00 92.25 83 ARG A C 1
ATOM 649 O O . ARG A 1 83 ? 0.554 -9.346 17.109 1.00 92.25 83 ARG A O 1
ATOM 656 N N . LEU A 1 84 ? 1.838 -9.410 15.277 1.00 93.81 84 LEU A N 1
ATOM 657 C CA . LEU A 1 84 ? 0.888 -10.145 14.449 1.00 93.81 84 LEU A CA 1
ATOM 658 C C . LEU A 1 84 ? 0.971 -11.662 14.618 1.00 93.81 84 LEU A C 1
ATOM 660 O O . LEU A 1 84 ? 0.114 -12.347 14.075 1.00 93.81 84 LEU A O 1
ATOM 664 N N . ARG A 1 85 ? 1.942 -12.195 15.374 1.00 92.06 85 ARG A N 1
ATOM 665 C CA . ARG A 1 85 ? 2.102 -13.650 15.576 1.00 92.06 85 ARG A CA 1
ATOM 666 C C . ARG A 1 85 ? 0.850 -14.322 16.128 1.00 92.06 85 ARG A C 1
ATOM 668 O O . ARG A 1 85 ? 0.528 -15.430 15.718 1.00 92.06 85 ARG A O 1
ATOM 675 N N . ASP A 1 86 ? 0.141 -13.630 17.013 1.00 91.94 86 ASP A N 1
ATOM 676 C CA . ASP A 1 86 ? -1.072 -14.141 17.650 1.00 91.94 86 ASP A CA 1
ATOM 677 C C . ASP A 1 86 ? -2.335 -13.841 16.835 1.00 91.94 86 ASP A C 1
ATOM 679 O O . ASP A 1 86 ? -3.443 -14.005 17.338 1.00 91.94 86 ASP A O 1
ATOM 683 N N . HIS A 1 87 ? -2.212 -13.337 15.606 1.00 94.31 87 HIS A N 1
ATOM 684 C CA . HIS A 1 87 ? -3.324 -12.907 14.763 1.00 94.31 87 HIS A CA 1
ATOM 685 C C . HIS A 1 87 ? -3.220 -13.529 13.373 1.00 94.31 87 HIS A C 1
ATOM 687 O O . HIS A 1 87 ? -2.144 -13.882 12.901 1.00 94.31 87 HIS A O 1
ATOM 693 N N . THR A 1 88 ? -4.351 -13.649 12.680 1.00 94.62 88 THR A N 1
ATOM 694 C CA . THR A 1 88 ? -4.343 -14.155 11.302 1.00 94.62 88 THR A CA 1
ATOM 695 C C . THR A 1 88 ? -4.324 -12.986 10.330 1.00 94.62 88 THR A C 1
ATOM 697 O O . THR A 1 88 ? -5.235 -12.160 10.329 1.00 94.62 88 THR A O 1
ATOM 700 N N . VAL A 1 89 ? -3.300 -12.915 9.481 1.00 96.38 89 VAL A N 1
ATOM 701 C CA . VAL A 1 89 ? -3.196 -11.901 8.425 1.00 96.38 89 VAL A CA 1
ATOM 702 C C . VAL A 1 89 ? -3.581 -12.526 7.089 1.00 96.38 89 VAL A C 1
ATOM 704 O O . VAL A 1 89 ? -2.999 -13.518 6.667 1.00 96.38 89 VAL A O 1
ATOM 707 N N . THR A 1 90 ? -4.570 -11.949 6.410 1.00 96.44 90 THR A N 1
ATOM 708 C CA . THR A 1 90 ? -5.021 -12.373 5.078 1.00 96.44 90 THR A CA 1
ATOM 709 C C . THR A 1 90 ? -4.731 -11.280 4.062 1.00 96.44 90 THR A C 1
ATOM 711 O O . THR A 1 90 ? -5.223 -10.159 4.198 1.00 96.44 90 THR A O 1
ATOM 714 N N . LEU A 1 91 ? -3.966 -11.607 3.022 1.00 95.31 91 LEU A N 1
ATOM 715 C CA . LEU A 1 91 ? -3.769 -10.738 1.863 1.00 95.31 91 LEU A CA 1
ATOM 716 C C . LEU A 1 91 ? -4.955 -10.885 0.907 1.00 95.31 91 LEU A C 1
ATOM 718 O O . LEU A 1 91 ? -5.382 -11.992 0.589 1.00 95.31 91 LEU A O 1
ATOM 722 N N . MET A 1 92 ? -5.493 -9.761 0.453 1.00 95.06 92 MET A N 1
ATOM 723 C CA . MET A 1 92 ? -6.628 -9.690 -0.459 1.00 95.06 92 MET A CA 1
ATOM 724 C C . MET A 1 92 ? -6.209 -8.912 -1.699 1.00 95.06 92 MET A C 1
ATOM 726 O O . MET A 1 92 ? -5.766 -7.768 -1.590 1.00 95.06 92 MET A O 1
ATOM 730 N N . MET A 1 93 ? -6.388 -9.512 -2.871 1.00 92.81 93 MET A N 1
ATOM 731 C CA . MET A 1 93 ? -6.089 -8.876 -4.150 1.00 92.81 93 MET A CA 1
ATOM 732 C C . MET A 1 93 ? -7.379 -8.595 -4.912 1.00 92.81 93 MET A C 1
ATOM 734 O O . MET A 1 93 ? -8.251 -9.460 -5.002 1.00 92.81 93 MET A O 1
ATOM 738 N N . LEU A 1 94 ? -7.492 -7.390 -5.463 1.00 90.81 94 LEU A N 1
ATOM 739 C CA . LEU A 1 94 ? -8.484 -7.087 -6.486 1.00 90.81 94 LEU A CA 1
ATOM 740 C C . LEU A 1 94 ? -7.892 -7.488 -7.833 1.00 90.81 94 LEU A C 1
ATOM 742 O O . LEU A 1 94 ? -6.785 -7.061 -8.162 1.00 90.81 94 LEU A O 1
ATOM 746 N N . LEU A 1 95 ? -8.613 -8.310 -8.588 1.00 91.19 95 LEU A N 1
ATOM 747 C CA . LEU A 1 95 ? -8.209 -8.727 -9.925 1.00 91.19 95 LEU A CA 1
ATOM 748 C C . LEU A 1 95 ? -8.983 -7.920 -10.968 1.00 91.19 95 LEU A C 1
ATOM 750 O O . LEU A 1 95 ? -10.190 -7.723 -10.825 1.00 91.19 95 LEU A O 1
ATOM 754 N N . SER A 1 96 ? -8.286 -7.500 -12.017 1.00 85.06 96 SER A N 1
ATOM 755 C CA . SER A 1 96 ? -8.839 -6.759 -13.151 1.00 85.06 96 SER A CA 1
ATOM 756 C C . SER A 1 96 ? -8.517 -7.485 -14.454 1.00 85.06 96 SER A C 1
ATOM 758 O O . SER A 1 96 ? -7.449 -8.081 -14.587 1.00 85.06 96 SER A O 1
ATOM 760 N N . GLY A 1 97 ? -9.424 -7.403 -15.429 1.00 82.06 97 GLY A N 1
ATOM 761 C CA . GLY A 1 97 ? -9.309 -8.087 -16.723 1.00 82.06 97 GLY A CA 1
ATOM 762 C C . GLY A 1 97 ? -10.357 -9.187 -16.897 1.00 82.06 97 GLY A C 1
ATOM 763 O O . GLY A 1 97 ? -10.790 -9.803 -15.928 1.00 82.06 97 GLY A O 1
ATOM 764 N N . THR A 1 98 ? -10.795 -9.397 -18.138 1.00 74.00 98 THR A N 1
ATOM 765 C CA . THR A 1 98 ? -11.863 -10.346 -18.493 1.00 74.00 98 THR A CA 1
ATOM 766 C C . THR A 1 98 ? -11.335 -11.749 -18.782 1.00 74.00 98 THR A C 1
ATOM 768 O O . THR A 1 98 ? -11.912 -12.720 -18.309 1.00 74.00 98 THR A O 1
ATOM 771 N N . GLU A 1 99 ? -10.234 -11.863 -19.529 1.00 80.00 99 GLU A N 1
ATOM 772 C CA . GLU A 1 99 ? -9.686 -13.160 -19.963 1.00 80.00 99 GLU A CA 1
ATOM 773 C C . GLU A 1 99 ? -8.532 -13.649 -19.084 1.00 80.00 99 GLU A C 1
ATOM 775 O O . GLU A 1 99 ? -8.454 -14.825 -18.741 1.00 80.00 99 GLU A O 1
ATOM 780 N N . THR A 1 100 ? -7.639 -12.740 -18.686 1.00 82.81 100 THR A N 1
ATOM 781 C CA . THR A 1 100 ? -6.509 -13.026 -17.792 1.00 82.81 100 THR A CA 1
ATOM 782 C C . THR A 1 100 ? -6.561 -12.077 -16.599 1.00 82.81 100 THR A C 1
ATOM 784 O O . THR A 1 100 ? -6.074 -10.947 -16.680 1.00 82.81 100 THR A O 1
ATOM 787 N N . PRO A 1 101 ? -7.187 -12.499 -15.486 1.00 83.19 101 PRO A N 1
ATOM 788 C CA . PRO A 1 101 ? -7.280 -11.675 -14.292 1.00 83.19 101 PRO A CA 1
ATOM 789 C C . PRO A 1 101 ? -5.883 -11.397 -13.739 1.00 83.19 101 PRO A C 1
ATOM 791 O O . PRO A 1 101 ? -5.160 -12.312 -13.345 1.00 83.19 101 PRO A O 1
ATOM 794 N N . VAL A 1 102 ? -5.507 -10.124 -13.697 1.00 85.25 102 VAL A N 1
ATOM 795 C CA . VAL A 1 102 ? -4.238 -9.673 -13.121 1.00 85.25 102 VAL A CA 1
ATOM 796 C C . VAL A 1 102 ? -4.495 -8.831 -11.875 1.00 85.25 102 VAL A C 1
ATOM 798 O O . VAL A 1 102 ? -5.493 -8.108 -11.830 1.00 85.25 102 VAL A O 1
ATOM 801 N N . PRO A 1 103 ? -3.615 -8.878 -10.860 1.00 87.75 103 PRO A N 1
ATOM 802 C CA . PRO A 1 103 ? -3.760 -8.030 -9.687 1.00 87.75 103 PRO A CA 1
ATOM 803 C C . PRO A 1 103 ? -3.721 -6.539 -10.044 1.00 87.75 103 PRO A C 1
ATOM 805 O O . PRO A 1 103 ? -2.867 -6.063 -10.800 1.00 87.75 103 PRO A O 1
ATOM 808 N N . ASP A 1 104 ? -4.659 -5.797 -9.476 1.00 87.94 104 ASP A N 1
ATOM 809 C CA . ASP A 1 104 ? -4.833 -4.359 -9.674 1.00 87.94 104 ASP A CA 1
ATOM 810 C C . ASP A 1 104 ? -4.728 -3.584 -8.364 1.00 87.94 104 ASP A C 1
ATOM 812 O O . ASP A 1 104 ? -4.178 -2.482 -8.320 1.00 87.94 104 ASP A O 1
ATOM 816 N N . ASP A 1 105 ? -5.184 -4.199 -7.275 1.00 90.50 105 ASP A N 1
ATOM 817 C CA . ASP A 1 105 ? -5.031 -3.662 -5.933 1.00 90.50 105 ASP A CA 1
ATOM 818 C C . ASP A 1 105 ? -4.709 -4.757 -4.920 1.00 90.50 105 ASP A C 1
ATOM 820 O O . ASP A 1 105 ? -5.047 -5.927 -5.112 1.00 90.50 105 ASP A O 1
ATOM 824 N N . VAL A 1 106 ? -4.071 -4.358 -3.825 1.00 93.62 106 VAL A N 1
ATOM 825 C CA . VAL A 1 106 ? -3.753 -5.218 -2.694 1.00 93.62 106 VAL A CA 1
ATOM 826 C C . VAL A 1 106 ? -4.120 -4.510 -1.396 1.00 93.62 106 VAL A C 1
ATOM 828 O O . VAL A 1 106 ? -3.799 -3.347 -1.162 1.00 93.62 106 VAL A O 1
ATOM 831 N N . LYS A 1 107 ? -4.791 -5.246 -0.521 1.00 95.81 107 LYS A N 1
ATOM 832 C CA . LYS A 1 107 ? -5.048 -4.855 0.862 1.00 95.81 107 LYS A CA 1
ATOM 833 C C . LYS A 1 107 ? -4.864 -6.059 1.757 1.00 95.81 107 LYS A C 1
ATOM 835 O O . LYS A 1 107 ? -4.866 -7.192 1.286 1.00 95.81 107 LYS A O 1
ATOM 840 N N . PHE A 1 108 ? -4.759 -5.834 3.054 1.00 97.38 108 PHE A N 1
ATOM 841 C CA . PHE A 1 108 ? -4.690 -6.934 4.003 1.00 97.38 108 PHE A CA 1
ATOM 842 C C . PHE A 1 108 ? -5.723 -6.771 5.105 1.00 97.38 108 PHE A C 1
ATOM 844 O O . PHE A 1 108 ? -6.106 -5.656 5.464 1.00 97.38 108 PHE A O 1
ATOM 851 N N . LYS A 1 109 ? -6.180 -7.905 5.623 1.00 97.69 109 LYS A N 1
ATOM 852 C CA . LYS A 1 109 ? -7.065 -8.012 6.775 1.00 97.69 109 LYS A CA 1
ATOM 853 C C . LYS A 1 109 ? -6.294 -8.666 7.913 1.00 97.69 109 LYS A C 1
ATOM 855 O O . LYS A 1 109 ? -5.666 -9.698 7.711 1.00 97.69 109 LYS A O 1
ATOM 860 N N . VAL A 1 110 ? -6.388 -8.093 9.101 1.00 97.25 110 VAL A N 1
ATOM 861 C CA . VAL A 1 110 ? -5.965 -8.703 10.356 1.00 97.25 110 VAL A CA 1
ATOM 862 C C . VAL A 1 110 ? -7.212 -9.175 11.087 1.00 97.25 110 VAL A C 1
ATOM 864 O O . VAL A 1 110 ? -8.100 -8.387 11.435 1.00 97.25 110 VAL A O 1
ATOM 867 N N . ASP A 1 111 ? -7.281 -10.482 11.278 1.00 94.62 111 ASP A N 1
ATOM 868 C CA . ASP A 1 111 ? -8.293 -11.160 12.063 1.00 94.62 111 ASP A CA 1
ATOM 869 C C . ASP A 1 111 ? -7.742 -11.344 13.486 1.00 94.62 111 ASP A C 1
ATOM 871 O O . ASP A 1 111 ? -6.755 -12.055 13.707 1.00 94.62 111 ASP A O 1
ATOM 875 N N . ILE A 1 112 ? -8.319 -10.600 14.434 1.00 94.56 112 ILE A N 1
ATOM 876 C CA . ILE A 1 112 ? -7.864 -10.578 15.827 1.00 94.56 112 ILE A CA 1
ATOM 877 C C . ILE A 1 112 ? -8.265 -11.894 16.489 1.00 94.56 112 ILE A C 1
ATOM 879 O O . ILE A 1 112 ? -9.439 -12.263 16.496 1.00 94.56 112 ILE A O 1
ATOM 883 N N . ASN A 1 113 ? -7.293 -12.591 17.069 1.00 91.44 113 ASN A N 1
ATOM 884 C CA . ASN A 1 113 ? -7.548 -13.848 17.761 1.00 91.44 113 ASN A CA 1
ATOM 885 C C . ASN A 1 113 ? -8.425 -13.634 19.003 1.00 91.44 113 ASN A C 1
ATOM 887 O O . ASN A 1 113 ? -8.259 -12.660 19.743 1.00 91.44 113 ASN A O 1
ATOM 891 N N . GLY A 1 114 ? -9.378 -14.542 19.207 1.00 86.12 114 GLY A N 1
ATOM 892 C CA . GLY A 1 114 ? -10.388 -14.432 20.256 1.00 86.12 114 GLY A CA 1
ATOM 893 C C . GLY A 1 114 ? -11.366 -13.271 20.061 1.00 86.12 114 GLY A C 1
ATOM 894 O O . GLY A 1 114 ? -11.944 -12.806 21.043 1.00 86.12 114 GLY A O 1
ATOM 895 N N . ARG A 1 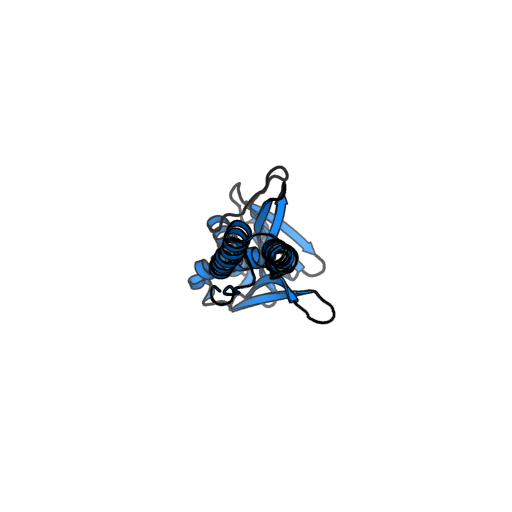115 ? -11.539 -12.758 18.831 1.00 90.50 115 ARG A N 1
ATOM 896 C CA . ARG A 1 115 ? -12.547 -11.724 18.560 1.00 90.50 115 ARG A CA 1
ATOM 897 C C . ARG A 1 115 ? -13.964 -12.240 18.795 1.00 90.50 115 ARG A C 1
ATOM 899 O O . ARG A 1 115 ? -14.275 -13.386 18.486 1.00 90.50 115 ARG A O 1
ATOM 906 N N . ALA A 1 116 ? -14.844 -11.353 19.242 1.00 89.75 116 ALA A N 1
ATOM 907 C CA . ALA A 1 116 ? -16.277 -11.601 19.229 1.00 89.75 116 ALA A CA 1
ATOM 908 C C . ALA A 1 116 ? -16.848 -11.488 17.800 1.00 89.75 116 ALA A C 1
ATOM 910 O O . ALA A 1 116 ? -16.370 -10.694 16.984 1.00 89.75 116 ALA A O 1
ATOM 911 N N . ASP A 1 117 ? -17.930 -12.222 17.524 1.00 86.25 117 ASP A N 1
ATOM 912 C CA . ASP A 1 117 ? -18.572 -12.343 16.199 1.00 86.25 117 ASP A CA 1
ATOM 913 C C . ASP A 1 117 ? -19.019 -11.015 15.565 1.00 86.25 117 ASP A C 1
ATOM 915 O O . ASP A 1 117 ? -19.303 -10.936 14.364 1.00 86.25 117 ASP A O 1
ATOM 919 N N . GLY A 1 118 ? -19.137 -9.959 16.369 1.00 90.44 118 GLY A N 1
ATOM 920 C CA . GLY A 1 118 ? -19.494 -8.628 15.898 1.00 90.44 118 GLY A CA 1
ATOM 921 C C . GLY A 1 118 ? -18.325 -7.835 15.312 1.00 90.44 118 GLY A C 1
ATOM 922 O O . GLY A 1 118 ? -18.571 -6.944 14.501 1.00 90.44 118 GLY A O 1
ATOM 923 N N . PHE A 1 119 ? -17.072 -8.161 15.633 1.00 94.19 119 PHE A N 1
ATOM 924 C CA . PHE A 1 119 ? -15.912 -7.505 15.032 1.00 94.19 119 PHE A CA 1
ATOM 925 C C . PHE A 1 119 ? -15.582 -8.166 13.697 1.00 94.19 119 PHE A C 1
ATOM 927 O O . PHE A 1 119 ? -15.321 -9.362 13.662 1.00 94.19 119 PHE A O 1
ATOM 934 N N . LEU A 1 120 ? -15.576 -7.428 12.587 1.00 93.38 120 LEU A N 1
ATOM 935 C CA . LEU A 1 120 ? -15.351 -8.015 11.260 1.00 93.38 120 LEU A CA 1
ATOM 936 C C . LEU A 1 120 ? -13.875 -8.034 10.857 1.00 93.38 120 LEU A C 1
ATOM 938 O O . LEU A 1 120 ? -13.494 -8.871 10.040 1.00 93.38 120 LEU A O 1
ATOM 942 N N . GLY A 1 121 ? -13.052 -7.143 11.413 1.00 94.31 121 GLY A N 1
ATOM 943 C CA . GLY A 1 121 ? -11.604 -7.129 11.213 1.00 94.31 121 GLY A CA 1
ATOM 944 C C . GLY A 1 121 ? -11.003 -5.727 11.150 1.00 94.31 121 GLY A C 1
ATOM 945 O O . GLY A 1 121 ? -11.708 -4.720 11.045 1.00 94.31 121 GLY A O 1
ATOM 946 N N . LEU A 1 122 ? -9.673 -5.694 11.179 1.00 97.31 122 LEU A N 1
ATOM 947 C CA . LEU A 1 122 ? -8.853 -4.522 10.889 1.00 97.31 122 LEU A CA 1
ATOM 948 C C . LEU A 1 122 ? -8.292 -4.667 9.474 1.00 97.31 122 LEU A C 1
ATOM 950 O O . LEU A 1 122 ? -7.702 -5.690 9.153 1.00 97.31 122 LEU A O 1
ATOM 954 N N . TYR A 1 123 ? -8.439 -3.653 8.633 1.00 97.81 123 TYR A N 1
ATOM 955 C CA . TYR A 1 123 ? -7.951 -3.667 7.257 1.00 97.81 123 TYR A CA 1
ATOM 956 C C . TYR A 1 123 ? -6.880 -2.601 7.074 1.00 97.81 123 TYR A C 1
ATOM 958 O O . TYR A 1 123 ? -7.110 -1.458 7.455 1.00 97.81 123 TYR A O 1
ATOM 966 N N . GLY A 1 124 ? -5.748 -2.948 6.467 1.00 96.88 124 GLY A N 1
ATOM 967 C CA . GLY A 1 124 ? -4.740 -1.992 6.007 1.00 96.88 124 GLY A CA 1
ATOM 968 C C . GLY A 1 124 ? -4.805 -1.830 4.491 1.00 96.88 124 GLY A C 1
ATOM 969 O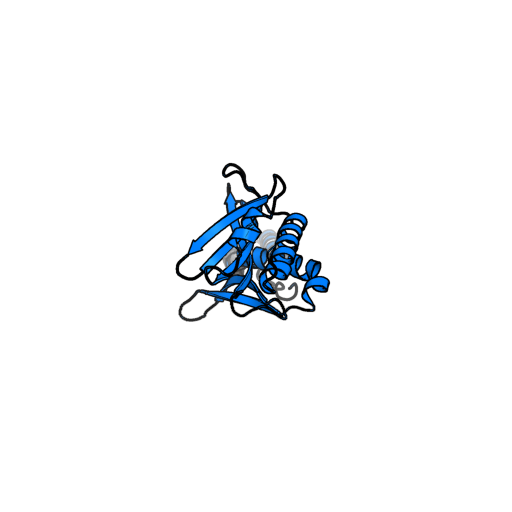 O . GLY A 1 124 ? -4.905 -2.821 3.764 1.00 96.88 124 GLY A O 1
ATOM 970 N N . GLN A 1 125 ? -4.794 -0.583 4.020 1.00 95.44 125 GLN A N 1
ATOM 971 C CA . GLN A 1 125 ? -4.951 -0.233 2.605 1.00 95.44 125 GLN A CA 1
ATOM 972 C C . GLN A 1 125 ? -3.986 0.889 2.213 1.00 95.44 125 GLN A C 1
ATOM 974 O O . GLN A 1 125 ? -3.669 1.759 3.028 1.00 95.44 125 GLN A O 1
ATOM 979 N N . VAL A 1 126 ? -3.540 0.872 0.954 1.00 92.81 126 VAL A N 1
ATOM 980 C CA . VAL A 1 126 ? -2.683 1.910 0.369 1.00 92.81 126 VAL A CA 1
ATOM 981 C C . VAL A 1 126 ? -3.375 2.493 -0.855 1.00 92.81 126 VAL A C 1
ATOM 983 O O . VAL A 1 126 ? -3.582 1.805 -1.850 1.00 92.81 126 VAL A O 1
ATOM 986 N N . VAL A 1 127 ? -3.688 3.782 -0.806 1.00 88.88 127 VAL A N 1
ATOM 987 C CA . VAL A 1 127 ? -4.155 4.548 -1.968 1.00 88.88 127 VAL A CA 1
ATOM 988 C C . VAL A 1 127 ? -2.983 5.348 -2.520 1.00 88.88 127 VAL A C 1
ATOM 990 O O . VAL A 1 127 ? -2.126 5.794 -1.768 1.00 88.88 127 VAL A O 1
ATOM 993 N N . ILE A 1 128 ? -2.917 5.513 -3.839 1.00 84.06 128 ILE A N 1
ATOM 994 C CA . ILE A 1 128 ? -1.888 6.338 -4.477 1.00 84.06 128 ILE A CA 1
ATOM 995 C C . ILE A 1 128 ? -2.553 7.614 -4.959 1.00 84.06 128 ILE A C 1
ATOM 997 O O . ILE A 1 128 ? -3.445 7.557 -5.803 1.00 84.06 128 ILE A O 1
ATOM 1001 N N . ASN A 1 129 ? -2.100 8.743 -4.427 1.00 79.62 129 ASN A N 1
ATOM 1002 C CA . ASN A 1 129 ? -2.488 10.057 -4.911 1.00 79.62 129 ASN A CA 1
ATOM 1003 C C . ASN A 1 129 ? -1.483 10.520 -5.961 1.00 79.62 129 ASN A C 1
ATOM 1005 O O . ASN A 1 129 ? -0.275 10.427 -5.748 1.00 79.62 129 ASN A O 1
ATOM 1009 N N . GLU A 1 130 ? -1.976 11.052 -7.072 1.00 75.75 130 GLU A N 1
ATOM 1010 C CA . GLU A 1 130 ? -1.137 11.687 -8.083 1.00 75.75 130 GLU A CA 1
ATOM 1011 C C . GLU A 1 130 ? -1.223 13.199 -7.936 1.00 75.75 130 GLU A C 1
ATOM 1013 O O . GLU A 1 130 ? -2.305 13.781 -8.007 1.00 75.75 130 GLU A O 1
ATOM 1018 N N . VAL A 1 131 ? -0.078 13.841 -7.719 1.00 72.31 131 VAL A N 1
ATOM 1019 C CA . VAL A 1 131 ? 0.024 15.300 -7.648 1.00 72.31 131 VAL A CA 1
ATOM 1020 C C . VAL A 1 131 ? 1.194 15.722 -8.525 1.00 72.31 131 VAL A C 1
ATOM 1022 O O . VAL A 1 131 ? 2.313 15.258 -8.323 1.00 72.31 131 VAL A O 1
ATOM 1025 N N . GLN A 1 132 ? 0.927 16.567 -9.528 1.00 70.94 132 GLN A N 1
ATOM 1026 C CA . GLN A 1 132 ? 1.933 17.078 -10.476 1.00 70.94 132 GLN A CA 1
ATOM 1027 C C . GLN A 1 132 ? 2.789 15.973 -11.137 1.00 70.94 132 GLN A C 1
ATOM 1029 O O . GLN A 1 132 ? 4.000 16.104 -11.277 1.00 70.94 132 GLN A O 1
ATOM 1034 N N . GLY A 1 133 ? 2.168 14.846 -11.508 1.00 68.81 133 GLY A N 1
ATOM 1035 C CA . GLY A 1 133 ? 2.856 13.714 -12.147 1.00 68.81 133 GLY A CA 1
ATOM 1036 C C . GLY A 1 133 ? 3.677 12.829 -11.199 1.00 68.81 133 GLY A C 1
ATOM 1037 O O . GLY A 1 133 ? 4.206 11.808 -11.630 1.00 68.81 133 GLY A O 1
ATOM 1038 N N . SER A 1 134 ? 3.748 13.165 -9.907 1.00 69.94 134 SER A N 1
ATOM 1039 C CA . SER A 1 134 ? 4.361 12.323 -8.877 1.00 69.94 134 SER A CA 1
ATOM 1040 C C . SER A 1 134 ? 3.307 11.482 -8.154 1.00 69.94 134 SER A C 1
ATOM 1042 O O . SER A 1 134 ? 2.236 11.975 -7.796 1.00 69.94 134 SER A O 1
ATOM 1044 N N . SER A 1 135 ? 3.611 10.199 -7.944 1.00 72.75 135 SER A N 1
ATOM 1045 C CA . SER A 1 135 ? 2.765 9.252 -7.208 1.00 72.75 135 SER A CA 1
ATOM 1046 C C . SER A 1 135 ? 3.159 9.208 -5.734 1.00 72.75 135 SER A C 1
ATOM 1048 O O . SER A 1 135 ? 4.309 8.925 -5.402 1.00 72.75 135 SER A O 1
ATOM 1050 N N . TYR A 1 136 ? 2.192 9.427 -4.849 1.00 79.81 136 TYR A N 1
ATOM 1051 C CA . TYR A 1 136 ? 2.395 9.445 -3.407 1.00 79.81 136 TYR A CA 1
ATOM 1052 C C . TYR A 1 136 ? 1.534 8.372 -2.733 1.00 79.81 136 TYR A C 1
ATOM 1054 O O . TYR A 1 136 ? 0.303 8.482 -2.754 1.00 79.81 136 TYR A O 1
ATOM 1062 N N . PRO A 1 137 ? 2.143 7.323 -2.148 1.00 84.75 137 PRO A N 1
ATOM 1063 C CA . PRO A 1 137 ? 1.393 6.313 -1.426 1.00 84.75 137 PRO A CA 1
ATOM 1064 C C . PRO A 1 137 ? 0.897 6.862 -0.091 1.00 84.75 137 PRO A C 1
ATOM 1066 O O . PRO A 1 137 ? 1.615 7.532 0.661 1.00 84.75 137 PRO A O 1
ATOM 1069 N N . TYR A 1 138 ? -0.352 6.533 0.196 1.00 87.38 138 TYR A N 1
ATOM 1070 C CA . TYR A 1 138 ? -1.092 6.953 1.363 1.00 87.38 138 TYR A CA 1
ATOM 1071 C C . TYR A 1 138 ? -1.675 5.730 2.060 1.00 87.38 138 TYR A C 1
ATOM 1073 O O . TYR A 1 138 ? -2.571 5.066 1.533 1.00 87.38 138 TYR A O 1
ATOM 1081 N N . PHE A 1 139 ? -1.148 5.426 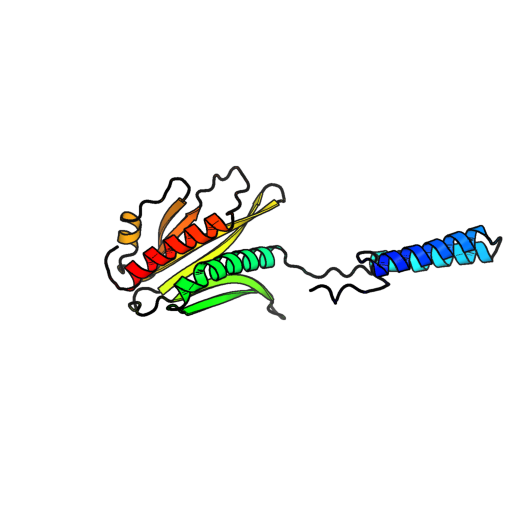3.243 1.00 93.00 139 PHE A N 1
ATOM 1082 C CA . PHE A 1 139 ? -1.574 4.275 4.030 1.00 93.00 139 PHE A CA 1
ATOM 1083 C C . PHE A 1 139 ? -2.625 4.677 5.065 1.00 93.00 139 PHE A C 1
ATOM 1085 O O . PHE A 1 139 ? -2.483 5.681 5.768 1.00 93.00 139 PHE A O 1
ATOM 1092 N N . TYR A 1 140 ? -3.656 3.852 5.203 1.00 94.88 140 TYR A N 1
ATOM 1093 C CA . TYR A 1 140 ? -4.663 3.992 6.245 1.00 94.88 140 TYR A CA 1
ATOM 1094 C C . TYR A 1 140 ? -5.150 2.631 6.715 1.00 94.88 140 TYR A C 1
ATOM 1096 O O . TYR A 1 140 ? -5.002 1.611 6.035 1.00 94.88 140 TYR A O 1
ATOM 1104 N N . VAL A 1 141 ? -5.766 2.639 7.892 1.00 97.19 141 VAL A N 1
ATOM 1105 C CA . VAL A 1 141 ? -6.427 1.465 8.444 1.00 97.19 141 VAL A CA 1
ATOM 1106 C C . VAL A 1 141 ? -7.909 1.705 8.651 1.00 97.19 141 VAL A C 1
ATOM 1108 O O . VAL A 1 141 ? -8.351 2.819 8.934 1.00 97.19 141 VAL A O 1
ATOM 1111 N N . VAL A 1 142 ? -8.678 0.634 8.507 1.00 97.19 142 VAL A N 1
ATOM 1112 C CA . VAL A 1 142 ? -10.129 0.627 8.637 1.00 97.19 142 VAL A CA 1
ATOM 1113 C C . VAL A 1 142 ? -10.518 -0.489 9.591 1.00 97.19 142 VAL A C 1
ATOM 1115 O O . VAL A 1 142 ? -10.266 -1.658 9.316 1.00 97.19 142 VAL A O 1
ATOM 1118 N N . LEU A 1 143 ? -11.139 -0.141 10.709 1.00 96.56 143 LEU A N 1
ATOM 1119 C CA . LEU A 1 143 ? -11.779 -1.092 11.603 1.00 96.56 143 LEU A CA 1
ATOM 1120 C C . LEU A 1 143 ? -13.239 -1.219 11.190 1.00 96.56 143 LEU A C 1
ATOM 1122 O O . LEU A 1 143 ? -13.919 -0.207 11.004 1.00 96.56 143 LEU A O 1
ATOM 1126 N N . VAL A 1 144 ? -13.714 -2.454 11.060 1.00 95.62 144 VAL A N 1
ATOM 1127 C CA . VAL A 1 144 ? -1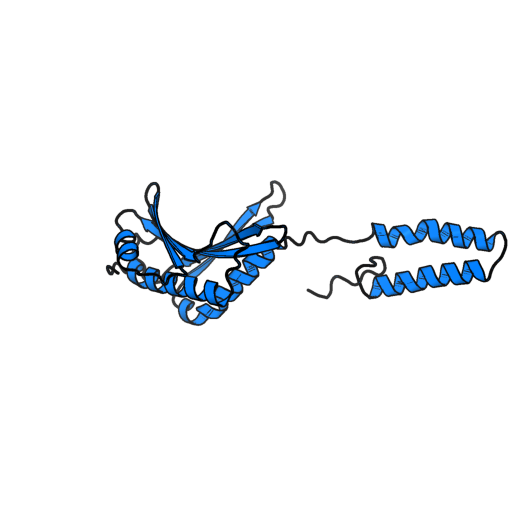5.097 -2.737 10.671 1.00 95.62 144 VAL A CA 1
ATOM 1128 C C . VAL A 1 144 ? -15.727 -3.667 11.696 1.00 95.62 144 VAL A C 1
ATOM 1130 O O . VAL A 1 144 ? -15.146 -4.691 12.058 1.00 95.62 144 VAL A O 1
ATOM 1133 N N . ALA A 1 145 ? -16.929 -3.330 12.149 1.00 95.19 145 ALA A N 1
ATOM 1134 C CA . ALA A 1 145 ? -17.725 -4.155 13.050 1.00 95.19 145 ALA A CA 1
ATOM 1135 C C . ALA A 1 145 ? -19.213 -4.048 12.699 1.00 95.19 145 ALA A C 1
ATOM 1137 O O . ALA A 1 145 ? -19.623 -3.127 11.999 1.00 95.19 145 ALA A O 1
ATOM 1138 N N . LYS A 1 146 ? -20.037 -4.979 13.179 1.00 94.38 146 LYS A N 1
ATOM 1139 C CA . LYS A 1 146 ? -21.499 -4.876 13.085 1.00 94.38 146 LYS A CA 1
ATOM 1140 C C . LYS A 1 146 ? -21.987 -3.622 13.822 1.00 94.38 146 LYS A C 1
ATOM 1142 O O . LYS A 1 146 ? -21.359 -3.162 14.777 1.00 94.38 146 LYS A O 1
ATOM 1147 N N . ASN A 1 147 ? -23.115 -3.068 13.385 1.00 91.69 147 ASN A N 1
ATOM 1148 C CA . ASN A 1 147 ? -23.735 -1.932 14.068 1.00 91.69 147 ASN A CA 1
ATOM 1149 C C . ASN A 1 147 ? -23.951 -2.209 15.564 1.00 91.69 147 ASN A C 1
ATOM 1151 O O . ASN A 1 147 ? -24.424 -3.280 15.933 1.00 91.69 147 ASN A O 1
ATOM 1155 N N . GLY A 1 148 ? -23.620 -1.232 16.416 1.00 87.44 148 GLY A N 1
ATOM 1156 C CA . GLY A 1 148 ? -23.782 -1.353 17.868 1.00 87.44 148 GLY A CA 1
ATOM 1157 C C . GLY A 1 148 ? -22.689 -2.153 18.582 1.00 87.44 148 GLY A C 1
ATOM 1158 O O . GLY A 1 148 ? -22.790 -2.342 19.786 1.00 87.44 148 GLY A O 1
ATOM 1159 N N . PHE A 1 149 ? -21.635 -2.590 17.882 1.00 90.12 149 PHE A N 1
ATOM 1160 C CA . PHE A 1 149 ? -20.535 -3.341 18.496 1.00 90.12 149 PHE A CA 1
ATOM 1161 C C . PHE A 1 149 ? -19.606 -2.483 19.379 1.00 90.12 149 PHE A C 1
ATOM 1163 O O . PHE A 1 149 ? -18.868 -3.028 20.191 1.00 90.12 149 PHE A O 1
ATOM 1170 N N . GLY A 1 150 ? -19.628 -1.150 19.234 1.00 88.81 150 GLY A N 1
ATOM 1171 C CA . GLY A 1 150 ? -18.865 -0.233 20.096 1.00 88.81 150 GLY A CA 1
ATOM 1172 C C . GLY A 1 150 ? -17.702 0.491 19.409 1.00 88.81 150 GLY A C 1
ATOM 1173 O O . GLY A 1 150 ? -16.893 1.140 20.075 1.00 88.81 150 GLY A O 1
ATOM 1174 N N . LEU A 1 151 ? -17.614 0.463 18.070 1.00 92.12 151 LEU A N 1
ATOM 1175 C CA . LEU A 1 151 ? -16.588 1.236 17.351 1.00 92.12 151 LEU A CA 1
ATOM 1176 C C . LEU A 1 151 ? -16.776 2.746 17.523 1.00 92.12 151 LEU A C 1
ATOM 1178 O O . LEU A 1 151 ? -15.804 3.500 17.479 1.00 92.12 151 LEU A O 1
ATOM 1182 N N . ARG A 1 152 ? -18.016 3.195 17.742 1.00 92.31 152 ARG A N 1
ATOM 1183 C CA . ARG A 1 152 ? -18.319 4.604 18.018 1.00 92.31 152 ARG A CA 1
ATOM 1184 C C . ARG A 1 152 ? -17.671 5.096 19.309 1.00 92.31 152 ARG A C 1
ATOM 1186 O O . ARG A 1 152 ? -17.184 6.226 19.349 1.00 92.31 152 ARG A O 1
ATOM 1193 N N . ASP A 1 153 ? -17.664 4.263 20.341 1.00 91.50 153 ASP A N 1
ATOM 1194 C CA . ASP A 1 153 ? -17.104 4.620 21.641 1.00 91.50 153 ASP A CA 1
ATOM 1195 C C . ASP A 1 153 ? -15.581 4.637 21.566 1.00 91.50 153 ASP A C 1
ATOM 1197 O O . ASP A 1 153 ? -14.965 5.630 21.946 1.00 91.50 153 ASP A O 1
ATOM 1201 N N . ALA A 1 154 ? -14.984 3.645 20.899 1.00 91.56 154 ALA A N 1
ATOM 1202 C CA . ALA A 1 154 ? -13.558 3.654 20.581 1.00 91.56 154 ALA A CA 1
ATOM 1203 C C . ALA A 1 154 ? -13.136 4.882 19.760 1.00 91.56 154 ALA A C 1
ATOM 1205 O O . ALA A 1 154 ? -12.105 5.499 20.040 1.00 91.56 154 ALA A O 1
ATOM 1206 N N . PHE A 1 155 ? -13.951 5.289 18.782 1.00 93.56 155 PHE A N 1
ATOM 1207 C CA . PHE A 1 155 ? -13.728 6.520 18.029 1.00 93.56 155 PHE A CA 1
ATOM 1208 C C . PHE A 1 155 ? -13.749 7.757 18.933 1.00 93.56 155 PHE A C 1
ATOM 1210 O O . PHE A 1 155 ? -12.931 8.655 18.744 1.00 93.56 155 PHE A O 1
ATOM 1217 N N . ARG A 1 156 ? -14.659 7.838 19.911 1.00 91.81 156 ARG A N 1
ATOM 1218 C CA . ARG A 1 156 ? -14.749 8.973 20.847 1.00 91.81 156 ARG A CA 1
ATOM 1219 C C . ARG A 1 156 ? -13.587 8.991 21.841 1.00 91.81 156 ARG A C 1
ATOM 1221 O O . ARG A 1 156 ? -13.011 10.057 22.050 1.00 91.81 156 ARG A O 1
ATOM 1228 N N . ALA A 1 157 ? -13.230 7.833 22.391 1.00 90.00 157 ALA A N 1
ATOM 1229 C CA . ALA A 1 157 ? -12.162 7.669 23.374 1.00 90.00 157 ALA A CA 1
ATOM 1230 C C . ALA A 1 157 ? -10.771 7.949 22.785 1.00 90.00 157 ALA A C 1
ATOM 1232 O O . ALA A 1 157 ? -9.924 8.567 23.431 1.00 90.00 157 ALA A O 1
ATOM 1233 N N . TYR A 1 158 ? -10.526 7.542 21.538 1.00 90.00 158 TYR A N 1
ATOM 1234 C CA . TYR A 1 158 ? -9.230 7.744 20.902 1.00 90.00 158 TYR A CA 1
ATOM 1235 C C . TYR A 1 158 ? -8.967 9.222 20.584 1.00 90.00 158 TYR A C 1
ATOM 1237 O O . TYR A 1 158 ? -9.676 9.827 19.778 1.00 90.00 158 TYR A O 1
ATOM 1245 N N . ARG A 1 159 ? -7.914 9.810 21.161 1.00 88.62 159 ARG A N 1
ATOM 1246 C CA . ARG A 1 159 ? -7.443 11.161 20.818 1.00 88.62 159 ARG A CA 1
ATOM 1247 C C . ARG A 1 159 ? -6.201 11.071 19.921 1.00 88.62 159 ARG A C 1
ATOM 1249 O O . ARG A 1 159 ? -5.139 10.718 20.428 1.00 88.62 159 ARG A O 1
ATOM 1256 N N . PRO A 1 160 ? -6.324 11.331 18.606 1.00 84.94 160 PRO A N 1
ATOM 1257 C CA . PRO A 1 160 ? -5.175 11.320 17.706 1.00 84.94 160 PRO A CA 1
ATOM 1258 C C . PRO A 1 160 ? -4.243 12.511 17.969 1.00 84.94 160 PRO A C 1
ATOM 1260 O O . PRO A 1 160 ? -4.683 13.551 18.457 1.00 84.94 160 PRO A O 1
ATOM 1263 N N . SER A 1 161 ? -2.969 12.369 17.598 1.00 84.12 161 SER A N 1
ATOM 1264 C CA . SER A 1 161 ? -2.056 13.505 17.411 1.00 84.12 161 SER A CA 1
ATOM 1265 C C . SER A 1 161 ? -2.490 14.358 16.211 1.00 84.12 161 SER A C 1
ATOM 1267 O O . SER A 1 161 ? -3.192 13.851 15.338 1.00 84.12 161 SER A O 1
ATOM 1269 N N . GLU A 1 162 ? -2.018 15.605 16.112 1.00 80.62 162 GLU A N 1
ATOM 1270 C CA . GLU A 1 162 ? -2.383 16.545 15.029 1.00 80.62 162 GLU A CA 1
ATOM 1271 C C . GLU A 1 162 ? -2.177 15.966 13.615 1.00 80.62 162 GLU A C 1
ATOM 1273 O O . GLU A 1 162 ? -2.977 16.204 12.712 1.00 80.62 162 GLU A O 1
ATOM 1278 N N . ASP A 1 163 ? -1.176 15.099 13.447 1.00 84.62 163 ASP A N 1
ATOM 1279 C CA . ASP A 1 163 ? -0.855 14.452 12.171 1.00 84.62 163 ASP A CA 1
ATOM 1280 C C . ASP A 1 163 ? -1.793 13.296 11.774 1.00 84.62 163 ASP A C 1
ATOM 1282 O O . ASP A 1 163 ? -1.600 12.690 10.717 1.00 84.62 163 ASP A O 1
ATOM 1286 N N . ILE A 1 164 ? -2.779 12.928 12.600 1.00 87.44 164 ILE A N 1
ATOM 1287 C CA . ILE A 1 164 ? -3.678 11.790 12.368 1.00 87.44 164 ILE A CA 1
ATOM 1288 C C . ILE A 1 164 ? -5.133 12.259 12.345 1.00 87.44 164 ILE A C 1
ATOM 1290 O O . ILE A 1 164 ? -5.652 12.861 13.278 1.00 87.44 164 ILE A O 1
ATOM 1294 N N . THR A 1 165 ? -5.837 11.905 11.277 1.00 90.81 165 THR A N 1
ATOM 1295 C CA . THR A 1 165 ? -7.280 12.089 11.146 1.00 90.81 165 THR A CA 1
ATOM 1296 C C . THR A 1 165 ? -8.000 10.781 11.460 1.00 90.81 165 THR A C 1
ATOM 1298 O O . THR A 1 165 ? -7.658 9.720 10.932 1.00 90.81 165 THR A O 1
ATOM 1301 N N . LYS A 1 166 ? -9.038 10.868 12.294 1.00 94.00 166 LYS A N 1
ATOM 1302 C CA . LYS A 1 166 ? -9.997 9.786 12.528 1.00 94.00 166 LYS A CA 1
ATOM 1303 C C . LYS A 1 166 ? -11.326 10.102 11.856 1.00 94.00 166 LYS A C 1
ATOM 1305 O O . LYS A 1 166 ? -11.807 11.228 11.948 1.00 94.00 166 LYS A O 1
ATOM 1310 N N . GLU A 1 167 ? -11.953 9.105 11.247 1.00 94.88 167 GLU A N 1
ATOM 1311 C CA . GLU A 1 167 ? -13.323 9.209 10.736 1.00 94.88 167 GLU A CA 1
ATOM 1312 C C . GLU A 1 167 ? -14.170 8.054 11.254 1.00 94.88 167 GLU A C 1
ATOM 1314 O O . GLU A 1 167 ? -13.712 6.915 11.306 1.00 94.88 167 GLU A O 1
ATOM 1319 N N . PHE A 1 168 ? -15.424 8.343 11.591 1.00 95.88 168 PHE A N 1
ATOM 1320 C CA . PHE A 1 168 ? -16.417 7.332 11.925 1.00 95.88 168 PHE A CA 1
ATOM 1321 C C . PHE A 1 168 ? -17.596 7.441 10.971 1.00 95.88 168 PHE A C 1
ATOM 1323 O O . PHE A 1 168 ? -18.129 8.532 10.757 1.00 95.88 168 PHE A O 1
ATOM 1330 N N . LYS A 1 169 ? -18.011 6.306 10.415 1.00 95.25 169 LYS A N 1
ATOM 1331 C CA . LYS A 1 169 ? -19.166 6.205 9.524 1.00 95.25 169 LYS A CA 1
ATOM 1332 C C . LYS A 1 169 ? -19.991 4.981 9.901 1.00 95.25 169 LYS A C 1
ATOM 1334 O O . LYS A 1 169 ? -19.469 3.986 10.396 1.00 95.25 169 LYS A O 1
ATOM 1339 N N . ARG A 1 170 ? -21.295 5.073 9.663 1.00 94.12 170 ARG A N 1
ATOM 1340 C CA . ARG A 1 170 ? -22.210 3.931 9.677 1.00 94.12 170 ARG A CA 1
ATOM 1341 C C . ARG A 1 170 ? -22.650 3.698 8.252 1.00 94.12 170 ARG A C 1
ATOM 1343 O O . ARG A 1 170 ? -23.142 4.626 7.616 1.00 94.12 170 ARG A O 1
ATOM 1350 N N . GLU A 1 171 ? -22.455 2.487 7.764 1.00 91.38 171 GLU A N 1
ATOM 1351 C CA . GLU A 1 171 ? -22.803 2.132 6.399 1.00 91.38 171 GLU A CA 1
ATOM 1352 C C . GLU A 1 171 ? -23.543 0.802 6.398 1.00 91.38 171 GLU A C 1
ATOM 1354 O O . GLU A 1 171 ? -23.018 -0.222 6.834 1.00 91.38 171 GLU A O 1
ATOM 1359 N N . LYS A 1 172 ? -24.791 0.817 5.915 1.00 88.38 172 LYS A N 1
ATOM 1360 C CA . LYS A 1 172 ? -25.679 -0.353 5.922 1.00 88.38 172 LYS A CA 1
ATOM 1361 C C . LYS A 1 172 ? -25.745 -0.970 7.333 1.00 88.38 172 LYS A C 1
ATOM 1363 O O . LYS A 1 172 ? -26.265 -0.348 8.258 1.00 88.38 172 LYS A O 1
ATOM 1368 N N . ASN A 1 173 ? -25.167 -2.159 7.505 1.00 90.81 173 ASN A N 1
ATOM 1369 C CA . ASN A 1 173 ? -25.213 -2.954 8.734 1.00 90.81 173 ASN A CA 1
ATOM 1370 C C . ASN A 1 173 ? -23.896 -2.933 9.534 1.00 90.81 173 ASN A C 1
ATOM 1372 O O . ASN A 1 173 ? -23.731 -3.742 10.453 1.00 90.81 173 ASN A O 1
ATOM 1376 N N . VAL A 1 174 ? -22.956 -2.045 9.188 1.00 95.00 174 VAL A N 1
ATOM 1377 C CA . VAL A 1 174 ? -21.634 -1.977 9.820 1.00 95.00 174 VAL A CA 1
ATOM 1378 C C . VAL A 1 174 ? -21.257 -0.576 10.302 1.00 95.00 174 VAL A C 1
ATOM 1380 O O . VAL A 1 174 ? -21.584 0.447 9.696 1.00 95.00 174 VAL A O 1
ATOM 1383 N N . GLU A 1 175 ? -20.499 -0.553 11.393 1.00 94.94 175 GLU A N 1
ATOM 1384 C CA . GLU A 1 175 ? -19.733 0.593 11.857 1.00 94.94 175 GLU A CA 1
ATOM 1385 C C . GLU A 1 175 ? -18.327 0.532 11.266 1.00 94.94 175 GLU A C 1
ATOM 1387 O O . GLU A 1 175 ? -17.687 -0.523 11.238 1.00 94.94 175 GLU A O 1
ATOM 1392 N N . VAL A 1 176 ? -17.850 1.682 10.802 1.00 96.44 176 VAL A N 1
ATOM 1393 C CA . VAL A 1 176 ? -16.544 1.838 10.175 1.00 96.44 176 VAL A CA 1
ATOM 1394 C C . VAL A 1 176 ? -15.787 2.938 10.901 1.00 96.44 176 VAL A C 1
ATOM 1396 O O . VAL A 1 176 ? -16.253 4.076 10.985 1.00 96.44 176 VAL A O 1
ATOM 1399 N N . PHE A 1 177 ? -14.603 2.605 11.403 1.00 95.94 177 PHE A N 1
ATOM 1400 C CA . PHE A 1 177 ? -13.677 3.554 12.008 1.00 95.94 177 PHE A CA 1
ATOM 1401 C C . PHE A 1 177 ? -12.378 3.562 11.197 1.00 95.94 177 PHE A C 1
ATOM 1403 O O . PHE A 1 177 ? -11.642 2.581 11.160 1.00 95.94 177 PHE A O 1
ATOM 1410 N N . VAL A 1 178 ? -12.109 4.684 10.531 1.00 96.38 178 VAL A N 1
ATOM 1411 C CA . VAL A 1 178 ? -10.910 4.904 9.720 1.00 96.38 178 VAL A CA 1
ATOM 1412 C C . VAL A 1 178 ? -9.883 5.712 10.509 1.00 96.38 178 VAL A C 1
ATOM 1414 O O . VAL A 1 178 ? -10.216 6.747 11.091 1.00 96.38 178 VAL A O 1
ATOM 1417 N N . LEU A 1 179 ? -8.627 5.272 10.469 1.00 94.50 179 LEU A N 1
ATOM 1418 C CA . LEU A 1 179 ? -7.468 6.023 10.947 1.00 94.50 179 LEU A CA 1
ATOM 1419 C C . LEU A 1 179 ? -6.509 6.241 9.794 1.00 94.50 179 LEU A C 1
ATOM 1421 O O . LEU A 1 179 ? -6.098 5.296 9.117 1.00 94.50 179 LEU A O 1
ATOM 1425 N N . ARG A 1 180 ? -6.153 7.500 9.577 1.00 91.44 180 ARG A N 1
ATOM 1426 C CA . ARG A 1 180 ? -5.353 7.893 8.426 1.00 91.44 180 ARG A CA 1
ATOM 1427 C C . ARG A 1 180 ? -4.529 9.131 8.744 1.00 91.44 180 ARG A C 1
ATOM 1429 O O . ARG A 1 180 ? -4.895 9.905 9.624 1.00 91.44 180 ARG A O 1
ATOM 1436 N N . GLN A 1 181 ? -3.421 9.338 8.046 1.00 86.25 181 GLN A N 1
ATOM 1437 C CA . GLN A 1 181 ? -2.618 10.546 8.243 1.00 86.25 181 GLN A CA 1
ATOM 1438 C C . GLN A 1 181 ? -3.405 11.790 7.804 1.00 86.25 181 GLN A C 1
ATOM 1440 O O . GLN A 1 181 ? -4.108 11.749 6.796 1.00 86.25 181 GLN A O 1
ATOM 1445 N N . HIS A 1 182 ? -3.303 12.898 8.530 1.00 82.50 182 HIS A N 1
ATOM 1446 C CA . HIS A 1 182 ? -3.845 14.168 8.067 1.00 82.50 182 HIS A CA 1
ATOM 1447 C C . HIS A 1 182 ? -3.096 14.623 6.806 1.00 82.50 182 HIS A C 1
ATOM 1449 O O . HIS A 1 182 ? -1.867 14.606 6.758 1.00 82.50 182 HIS A O 1
ATOM 1455 N N . THR A 1 183 ? -3.838 15.004 5.771 1.00 71.56 183 THR A N 1
ATOM 1456 C CA . THR A 1 183 ? -3.283 15.494 4.503 1.00 71.56 183 THR A CA 1
ATOM 1457 C C . THR A 1 183 ? -3.970 16.793 4.138 1.00 71.56 183 THR A C 1
ATOM 1459 O O . THR A 1 183 ? -5.201 16.859 4.190 1.00 71.56 183 THR A O 1
ATOM 1462 N N . THR A 1 184 ? -3.219 17.794 3.687 1.00 61.66 184 THR A N 1
ATOM 1463 C CA . THR A 1 184 ? -3.820 18.961 3.035 1.00 61.66 184 THR A CA 1
ATOM 1464 C C . THR A 1 184 ? -3.952 18.663 1.538 1.00 61.66 184 THR A C 1
ATOM 1466 O O . THR A 1 184 ? -3.062 18.075 0.928 1.00 61.66 184 THR A O 1
ATOM 1469 N N . LYS A 1 185 ? -5.089 19.015 0.922 1.00 56.81 185 LYS A N 1
ATOM 1470 C CA . LYS A 1 185 ? -5.372 18.738 -0.506 1.00 56.81 185 LYS A CA 1
ATOM 1471 C C . LYS A 1 185 ? -4.431 19.477 -1.478 1.00 56.81 185 LYS A C 1
ATOM 1473 O O . LYS A 1 185 ? -4.565 19.320 -2.686 1.00 56.81 185 LYS A O 1
ATOM 1478 N N . THR A 1 186 ? -3.530 20.311 -0.963 1.00 56.62 186 THR A N 1
ATOM 1479 C CA . THR A 1 186 ? -2.703 21.253 -1.723 1.00 56.62 186 THR A CA 1
ATOM 1480 C C . THR A 1 186 ? -1.265 20.785 -1.942 1.00 56.62 186 THR A C 1
ATOM 1482 O O . THR A 1 186 ? -0.562 21.411 -2.728 1.00 56.62 186 THR A O 1
ATOM 1485 N N . SER A 1 187 ? -0.811 19.694 -1.310 1.00 53.78 187 SER A N 1
ATOM 1486 C CA . SER A 1 187 ? 0.502 19.113 -1.621 1.00 53.78 187 SER A CA 1
ATOM 1487 C C . SER A 1 187 ? 0.451 17.589 -1.743 1.00 53.78 187 SER A C 1
ATOM 1489 O O . SER A 1 187 ? -0.423 16.924 -1.184 1.00 53.78 187 SER A O 1
ATOM 1491 N N . GLY A 1 188 ? 1.360 17.030 -2.542 1.00 55.12 188 GLY A N 1
ATOM 1492 C CA . GLY A 1 188 ? 1.518 15.587 -2.699 1.00 55.12 188 GLY A CA 1
ATOM 1493 C C . GLY A 1 188 ? 2.026 14.963 -1.405 1.00 55.12 188 GLY A C 1
ATOM 1494 O O . GLY A 1 188 ? 3.226 14.944 -1.150 1.00 55.12 188 GLY A O 1
ATOM 1495 N N . TYR A 1 189 ? 1.114 14.491 -0.554 1.00 57.62 189 TYR A N 1
ATOM 1496 C CA . TYR A 1 189 ? 1.488 13.892 0.725 1.00 57.62 189 TYR A CA 1
ATOM 1497 C C . TYR A 1 189 ? 1.836 12.416 0.582 1.00 57.62 189 TYR A C 1
ATOM 1499 O O . TYR A 1 189 ? 0.993 11.589 0.242 1.00 57.62 189 TYR A O 1
ATOM 1507 N N . HIS A 1 190 ? 3.079 12.098 0.937 1.00 68.00 190 HIS A N 1
ATOM 1508 C CA . HIS A 1 190 ? 3.598 10.744 1.090 1.00 68.00 190 HIS A CA 1
ATOM 1509 C C . HIS A 1 190 ? 3.488 10.300 2.556 1.00 68.00 190 HIS A C 1
ATOM 1511 O O . HIS A 1 190 ? 4.100 10.913 3.439 1.00 68.00 190 HIS A O 1
ATOM 1517 N N . THR A 1 191 ? 2.797 9.192 2.834 1.00 70.81 191 THR A N 1
ATOM 1518 C CA . THR A 1 191 ? 2.935 8.524 4.134 1.00 70.81 191 THR A CA 1
ATOM 1519 C C . THR A 1 191 ? 4.282 7.808 4.205 1.00 70.81 191 THR A C 1
ATOM 1521 O O . THR A 1 191 ? 4.459 6.731 3.644 1.00 70.81 191 THR A O 1
ATOM 1524 N N . LYS A 1 192 ? 5.247 8.385 4.931 1.00 83.62 192 LYS A N 1
ATOM 1525 C CA . LYS A 1 192 ? 6.551 7.741 5.167 1.00 83.62 192 LYS A CA 1
ATOM 1526 C C . LYS A 1 192 ? 6.360 6.362 5.828 1.00 83.62 192 LYS A C 1
ATOM 1528 O O . LYS A 1 192 ? 5.484 6.240 6.689 1.00 83.62 192 LYS A O 1
ATOM 1533 N N . PRO A 1 193 ? 7.236 5.367 5.586 1.00 84.88 193 PRO A N 1
ATOM 1534 C CA . PRO A 1 193 ? 7.099 4.024 6.167 1.00 84.88 193 PRO A CA 1
ATOM 1535 C C . PRO A 1 193 ? 6.929 4.005 7.696 1.00 84.88 193 PRO A C 1
ATOM 1537 O O . PRO A 1 193 ? 6.180 3.205 8.249 1.00 84.88 193 PRO A O 1
ATOM 1540 N N . GLY A 1 194 ? 7.607 4.912 8.413 1.00 86.06 194 GLY A N 1
ATOM 1541 C CA . GLY A 1 194 ? 7.438 5.057 9.865 1.00 86.06 194 GLY A CA 1
ATOM 1542 C C . GLY A 1 194 ? 6.047 5.551 10.277 1.00 86.06 194 GLY A C 1
ATOM 1543 O O . GLY A 1 194 ? 5.512 5.089 11.278 1.00 86.06 194 GLY A O 1
ATOM 1544 N N . ALA A 1 195 ? 5.441 6.456 9.506 1.00 88.12 195 ALA A N 1
ATOM 1545 C CA . ALA A 1 195 ? 4.078 6.921 9.750 1.00 88.12 195 ALA A CA 1
ATOM 1546 C C . ALA A 1 195 ? 3.049 5.828 9.433 1.00 88.12 195 ALA A C 1
ATOM 1548 O O . ALA A 1 195 ? 2.146 5.617 10.237 1.00 88.12 195 ALA A O 1
ATOM 1549 N N . ALA A 1 196 ? 3.233 5.086 8.334 1.00 91.81 196 ALA A N 1
ATOM 1550 C CA . ALA A 1 196 ? 2.374 3.958 7.973 1.00 91.81 196 ALA A CA 1
ATOM 1551 C C . ALA A 1 196 ? 2.340 2.902 9.091 1.00 91.81 196 ALA A C 1
ATOM 1553 O O . ALA A 1 196 ? 1.267 2.529 9.563 1.00 91.81 196 ALA A O 1
ATOM 1554 N N . PHE A 1 197 ? 3.515 2.517 9.606 1.00 93.38 197 PHE A N 1
ATOM 1555 C CA . PHE A 1 197 ? 3.612 1.611 10.750 1.00 93.38 197 PHE A CA 1
ATOM 1556 C C . PHE A 1 197 ? 2.928 2.168 12.007 1.00 93.38 197 PHE A C 1
ATOM 1558 O O . PHE A 1 197 ? 2.197 1.439 12.664 1.00 93.38 197 PHE A O 1
ATOM 1565 N N . ARG A 1 198 ? 3.104 3.457 12.337 1.00 92.31 198 ARG A N 1
ATOM 1566 C CA . ARG A 1 198 ? 2.420 4.058 13.498 1.00 92.31 198 ARG A CA 1
ATOM 1567 C C . ARG A 1 198 ? 0.901 4.014 13.354 1.00 92.31 198 ARG A C 1
ATOM 1569 O O . ARG A 1 198 ? 0.222 3.651 14.306 1.00 92.31 198 ARG A O 1
ATOM 1576 N N . ILE A 1 199 ? 0.368 4.371 12.183 1.00 94.19 199 ILE A N 1
ATOM 1577 C CA . ILE A 1 199 ? -1.076 4.307 11.897 1.00 94.19 199 ILE A CA 1
ATOM 1578 C C . ILE A 1 199 ? -1.582 2.880 12.091 1.00 94.19 199 ILE A C 1
ATOM 1580 O O . ILE A 1 199 ? -2.613 2.670 12.731 1.00 94.19 199 ILE A O 1
ATOM 1584 N N . PHE A 1 200 ? -0.827 1.906 11.580 1.00 96.25 200 PHE A N 1
ATOM 1585 C CA . PHE A 1 200 ? -1.146 0.500 11.745 1.00 96.25 200 PHE A CA 1
ATOM 1586 C C . PHE A 1 200 ? -1.128 0.059 13.212 1.00 96.25 200 PHE A C 1
ATOM 1588 O O . PHE A 1 200 ? -2.110 -0.509 13.680 1.00 96.25 200 PHE A O 1
ATOM 1595 N N . ASP A 1 201 ? -0.062 0.367 13.953 1.00 94.75 201 ASP A N 1
ATOM 1596 C CA . ASP A 1 201 ? 0.086 0.004 15.365 1.00 94.75 201 ASP A CA 1
ATOM 1597 C C . ASP A 1 201 ? -1.038 0.602 16.228 1.00 94.75 201 ASP A C 1
ATOM 1599 O O . ASP A 1 201 ? -1.600 -0.081 17.085 1.00 94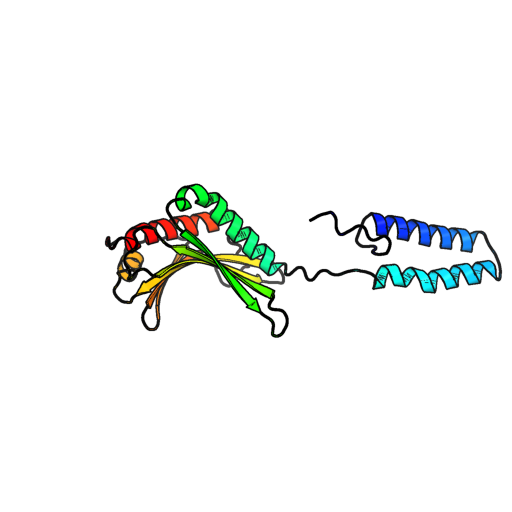.75 201 ASP A O 1
ATOM 1603 N N . TRP A 1 202 ? -1.445 1.849 15.962 1.00 93.62 202 TRP A N 1
ATOM 1604 C CA . TRP A 1 202 ? -2.604 2.457 16.620 1.00 93.62 202 TRP A CA 1
ATOM 1605 C C . TRP A 1 202 ? -3.907 1.732 16.289 1.00 93.62 202 TRP A C 1
ATOM 1607 O O . TRP A 1 202 ? -4.680 1.423 17.199 1.00 93.62 202 TRP A O 1
ATOM 1617 N N . GLY A 1 203 ? -4.137 1.432 15.009 1.00 95.00 203 GLY A N 1
ATOM 1618 C CA . GLY A 1 203 ? -5.300 0.665 14.570 1.00 95.00 203 GLY A CA 1
ATOM 1619 C C . GLY A 1 203 ? -5.363 -0.714 15.212 1.00 95.00 203 GLY A C 1
ATOM 1620 O O . GLY A 1 203 ? -6.427 -1.117 15.674 1.00 95.00 203 GLY A O 1
ATOM 1621 N N . LEU A 1 204 ? -4.222 -1.396 15.317 1.00 95.44 204 LEU A N 1
ATOM 1622 C CA . LEU A 1 204 ? -4.106 -2.704 15.948 1.00 95.44 204 LEU A CA 1
ATOM 1623 C C . LEU A 1 204 ? -4.440 -2.647 17.442 1.00 95.44 204 LEU A C 1
ATOM 1625 O O . LEU A 1 204 ? -5.290 -3.405 17.892 1.00 95.44 204 LEU A O 1
ATOM 1629 N N . ARG A 1 205 ? -3.891 -1.687 18.197 1.00 93.50 205 ARG A N 1
ATOM 1630 C CA . ARG A 1 205 ? -4.218 -1.501 19.629 1.00 93.50 205 ARG A CA 1
ATOM 1631 C C . ARG A 1 205 ? -5.693 -1.188 19.882 1.00 93.50 205 ARG A C 1
ATOM 1633 O O . ARG A 1 205 ? -6.229 -1.504 20.943 1.00 93.50 205 ARG A O 1
ATOM 1640 N N . ILE A 1 206 ? -6.341 -0.472 18.966 1.00 93.56 206 ILE A N 1
ATOM 1641 C CA . ILE A 1 206 ? -7.777 -0.186 19.065 1.00 93.56 206 ILE A CA 1
ATOM 1642 C C . ILE A 1 206 ? -8.570 -1.448 18.722 1.00 93.56 206 ILE A C 1
ATOM 1644 O O . ILE A 1 206 ? -9.497 -1.794 19.449 1.00 93.56 206 ILE A O 1
ATOM 1648 N N . ALA A 1 207 ? -8.176 -2.160 17.665 1.00 94.25 207 ALA A N 1
ATOM 1649 C CA . ALA A 1 207 ? -8.803 -3.407 17.257 1.00 94.25 207 ALA A CA 1
ATOM 1650 C C . ALA A 1 207 ? -8.717 -4.471 18.358 1.00 94.25 207 ALA A C 1
ATOM 1652 O O . ALA A 1 207 ? -9.736 -5.054 18.688 1.00 94.25 207 ALA A O 1
ATOM 1653 N N . GLU A 1 208 ? -7.557 -4.673 18.985 1.00 92.81 208 GLU A N 1
ATOM 1654 C CA . GLU A 1 208 ? -7.367 -5.618 20.097 1.00 92.81 208 GLU A CA 1
ATOM 1655 C C . GLU A 1 208 ? -8.299 -5.334 21.287 1.00 92.81 208 GLU A C 1
ATOM 1657 O O . GLU A 1 208 ? -8.817 -6.270 21.896 1.00 92.81 208 GLU A O 1
ATOM 1662 N N . ARG A 1 209 ? -8.532 -4.053 21.610 1.00 89.62 209 ARG A N 1
ATOM 1663 C CA . ARG A 1 209 ? -9.448 -3.645 22.688 1.00 89.62 209 ARG A CA 1
ATOM 1664 C C . ARG A 1 209 ? -10.904 -3.902 22.313 1.00 89.62 209 ARG A C 1
ATOM 1666 O O . ARG A 1 209 ? -11.614 -4.601 23.030 1.00 89.62 209 ARG A O 1
ATOM 1673 N N . VAL A 1 210 ? -11.319 -3.391 21.155 1.00 90.06 210 VAL A N 1
ATOM 1674 C CA . VAL A 1 210 ? -12.712 -3.466 20.698 1.00 90.06 210 VAL A CA 1
ATOM 1675 C C . VAL A 1 210 ? -13.116 -4.901 20.358 1.00 90.06 210 VAL A C 1
ATOM 1677 O O . VAL A 1 210 ? -14.215 -5.327 20.695 1.00 90.06 210 VAL A O 1
ATOM 1680 N N . ALA A 1 211 ? -12.232 -5.681 19.732 1.00 88.75 211 ALA A N 1
ATOM 1681 C CA . ALA A 1 211 ? -12.525 -7.042 19.285 1.00 88.75 211 ALA A CA 1
ATOM 1682 C C . ALA A 1 211 ? -12.890 -7.992 20.432 1.00 88.75 211 ALA A C 1
ATOM 1684 O O . ALA A 1 211 ? -13.661 -8.923 20.213 1.00 88.75 211 ALA A O 1
ATOM 1685 N N . LYS A 1 212 ? -12.378 -7.748 21.643 1.00 83.56 212 LYS A N 1
ATOM 1686 C CA . LYS A 1 212 ? -12.670 -8.552 22.840 1.00 83.56 212 LYS A CA 1
ATOM 1687 C C . LYS A 1 212 ? -13.952 -8.123 23.568 1.00 83.56 212 LYS A C 1
ATOM 1689 O O . LYS A 1 212 ? -14.247 -8.660 24.628 1.00 83.56 212 LYS A O 1
ATOM 1694 N N . GLY A 1 213 ? -14.703 -7.153 23.034 1.00 67.69 213 GLY A N 1
ATOM 1695 C CA . GLY A 1 213 ? -15.911 -6.620 23.677 1.00 67.69 213 GLY A CA 1
ATOM 1696 C C . GLY A 1 213 ? -15.625 -5.741 24.899 1.00 67.69 213 GLY A C 1
ATOM 1697 O O . GLY A 1 213 ? -16.539 -5.425 25.656 1.00 67.69 213 GLY A O 1
ATOM 1698 N N . VAL A 1 214 ? -14.368 -5.337 25.099 1.00 56.16 214 VAL A N 1
ATOM 1699 C CA . VAL A 1 214 ? -13.990 -4.384 26.142 1.00 56.16 214 VAL A CA 1
ATOM 1700 C C . VAL A 1 214 ? -14.226 -2.987 25.577 1.00 56.16 214 VAL A C 1
ATOM 1702 O O . VAL A 1 214 ? -13.614 -2.609 24.576 1.00 56.16 214 VAL A O 1
ATOM 1705 N N . ALA A 1 215 ? -15.140 -2.229 26.189 1.00 47.69 215 ALA A N 1
ATOM 1706 C CA . ALA A 1 215 ? -15.322 -0.818 25.861 1.00 47.69 215 ALA A CA 1
ATOM 1707 C C . ALA A 1 215 ? -13.966 -0.096 25.990 1.00 47.69 215 ALA A C 1
ATOM 1709 O O . ALA A 1 215 ? -13.272 -0.248 26.997 1.00 47.69 215 ALA A O 1
ATOM 1710 N N . ALA A 1 216 ? -13.562 0.587 24.916 1.00 43.38 216 ALA A N 1
ATOM 1711 C CA . ALA A 1 216 ? -12.225 1.155 24.737 1.00 43.38 216 ALA A CA 1
ATOM 1712 C C . ALA A 1 216 ? -11.966 2.431 25.541 1.00 43.38 216 ALA A C 1
ATOM 1714 O O . ALA A 1 216 ? -12.929 3.196 25.772 1.00 43.38 216 ALA A O 1
#